Protein AF-A0A1H4I185-F1 (afdb_monomer)

Mean predicted aligned error: 10.13 Å

Radius of gyration: 24.25 Å; Cα contacts (8 Å, |Δi|>4): 441; chains: 1; bounding box: 68×70×53 Å

Secondary structure (DSSP, 8-state):
---SSSSHHHHHHHHSTTSSS---------------S---GGG--GGGEEEHHHHHHH--EEEEEESS--TTPBP-EEEEEETTEEEEEEEE---BTHHHHTS-HHHHHHHHHHHEEEEEEEEEEEEEEEPTTSSSEEEEEEEEEEEEEEEEEE--B-TTS-B--EEEEEEEEEEEEEEEES-EEEEEETTEEEEEEESSSSEEEEEEESSS--EEEPPPTT---TTEEEE--

Sequence (233 aa):
MVLRKKWLTML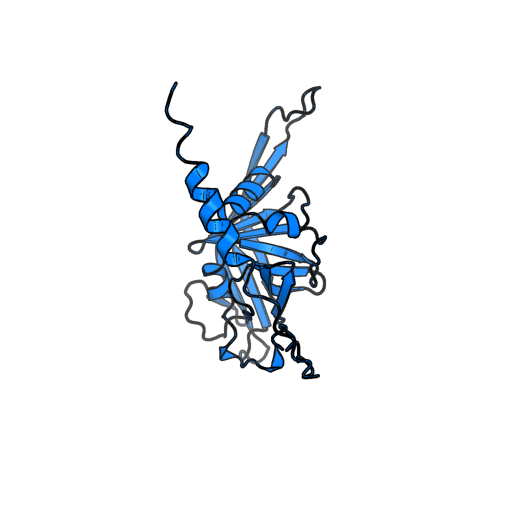TVLTTVLILGACGTNKDSGQTVEDSIYDNPRNHTAEDFMPLSEALEKYPVWFKAKVYPTRKTTVKDVYVFENGYATHYWNLKSLPIDEYDDLSDDEIIKYVKENSTAKATGKYILDITLDELGQSTQEIEVVLENGIMEYYYPKGYNLDGEILTEEKTSTEVTDYLVNFEQGSNSQKIFNTTYSGLAYNKDFSLFTRVDDSFVGFKLDDPDTKNDKVTIEGK

Foldseek 3Di:
DPDDPPPVVVVVVVVVVPPPPDDDDDDDPPPPPPVPLDDDPVVDDPVLADAPVVVCAVFFKKFKWWPDAAQQTWTAWIWGRYPQKIKIFGPFDTDGPVVCVPPDPVRVVVRSVVGGQKMKMARWAWEFEADPVNFFTFKIWIWHDQIKIKGWDQPDADPVRDRPDTDIDIDTDGDTRAMFGDDWDWDDHPNWIWIWTDRDNTMTMIGTDPDSDHHHDHDGSPDPDPRYDYDDD

Structure (mmCIF, N/CA/C/O backbone):
data_AF-A0A1H4I185-F1
#
_entry.id   AF-A0A1H4I185-F1
#
loop_
_atom_site.group_PDB
_atom_site.id
_atom_site.type_symbol
_atom_site.label_atom_id
_atom_site.label_alt_id
_atom_site.label_comp_id
_atom_site.label_asym_id
_atom_site.label_entity_id
_atom_site.label_seq_id
_atom_site.pdbx_PDB_ins_code
_atom_site.Cartn_x
_atom_site.Cartn_y
_atom_site.Cartn_z
_atom_site.occupancy
_atom_site.B_iso_or_equiv
_atom_site.auth_seq_id
_atom_site.auth_comp_id
_atom_site.auth_asym_id
_atom_site.auth_atom_id
_atom_site.pdbx_PDB_model_num
ATOM 1 N N . MET A 1 1 ? 46.464 -30.083 -5.977 1.00 50.25 1 MET A N 1
ATOM 2 C CA . MET A 1 1 ? 45.213 -30.709 -6.468 1.00 50.25 1 MET A CA 1
ATOM 3 C C . MET A 1 1 ? 45.037 -32.110 -5.859 1.00 50.25 1 MET A C 1
ATOM 5 O O . MET A 1 1 ? 45.090 -33.086 -6.582 1.00 50.25 1 MET A O 1
ATOM 9 N N . VAL A 1 2 ? 44.873 -32.247 -4.529 1.00 49.59 2 VAL A N 1
ATOM 10 C CA . VAL A 1 2 ? 44.684 -33.560 -3.848 1.00 49.59 2 VAL A CA 1
ATOM 11 C C . VAL A 1 2 ? 43.900 -33.386 -2.528 1.00 49.59 2 VAL A C 1
ATOM 13 O O . VAL A 1 2 ? 44.385 -33.742 -1.466 1.00 49.59 2 VAL A O 1
ATOM 16 N N . LEU A 1 3 ? 42.707 -32.776 -2.544 1.00 52.22 3 LEU A N 1
ATOM 17 C CA . LEU A 1 3 ? 41.937 -32.550 -1.297 1.00 52.22 3 LEU A CA 1
ATOM 18 C C . LEU A 1 3 ? 40.409 -32.677 -1.442 1.00 52.22 3 LEU A C 1
ATOM 20 O O . LEU A 1 3 ? 39.667 -32.205 -0.594 1.00 52.22 3 LEU A O 1
ATOM 24 N N . ARG A 1 4 ? 39.910 -33.354 -2.489 1.00 55.06 4 ARG A N 1
ATOM 25 C CA . ARG A 1 4 ? 38.457 -33.507 -2.741 1.00 55.06 4 ARG A CA 1
ATOM 26 C C . ARG A 1 4 ? 37.887 -34.922 -2.560 1.00 55.06 4 ARG A C 1
ATOM 28 O O . ARG A 1 4 ? 36.702 -35.124 -2.780 1.00 55.06 4 ARG A O 1
ATOM 35 N N . LYS A 1 5 ? 38.687 -35.916 -2.152 1.00 53.50 5 LYS A N 1
ATOM 36 C CA . LYS A 1 5 ? 38.254 -37.332 -2.162 1.00 53.50 5 LYS A CA 1
ATOM 37 C C . LYS A 1 5 ? 37.675 -37.887 -0.853 1.00 53.50 5 LYS A C 1
ATOM 39 O O . LYS A 1 5 ? 37.131 -38.980 -0.889 1.00 53.50 5 LYS A O 1
ATOM 44 N N . LYS A 1 6 ? 37.769 -37.182 0.281 1.00 54.06 6 LYS A N 1
ATOM 45 C CA . LYS A 1 6 ? 37.347 -37.735 1.590 1.00 54.06 6 LYS A CA 1
ATOM 46 C C . LYS A 1 6 ? 35.957 -37.305 2.072 1.00 54.06 6 LYS A C 1
ATOM 48 O O . LYS A 1 6 ? 35.461 -37.881 3.030 1.00 54.06 6 LYS A O 1
ATOM 53 N N . TRP A 1 7 ? 35.322 -36.331 1.418 1.00 52.34 7 TRP A N 1
ATOM 54 C CA . TRP A 1 7 ? 34.027 -35.802 1.870 1.00 52.34 7 TRP A CA 1
ATOM 55 C C . TRP A 1 7 ? 32.825 -36.616 1.361 1.00 52.34 7 TRP A C 1
ATOM 57 O O . TRP A 1 7 ? 31.803 -36.705 2.031 1.00 52.34 7 TRP A O 1
ATOM 67 N N . LEU A 1 8 ? 32.967 -37.297 0.219 1.00 54.00 8 LEU A N 1
ATOM 68 C CA . LEU A 1 8 ? 31.866 -38.033 -0.412 1.00 54.00 8 LEU A CA 1
ATOM 69 C C . LEU A 1 8 ? 31.488 -39.339 0.305 1.00 54.00 8 LEU A C 1
ATOM 71 O O . LEU A 1 8 ? 30.337 -39.752 0.238 1.00 54.00 8 LEU A O 1
ATOM 75 N N . THR A 1 9 ? 32.416 -39.964 1.031 1.00 55.00 9 THR A N 1
ATOM 76 C CA . THR A 1 9 ? 32.161 -41.221 1.758 1.00 55.00 9 THR A CA 1
ATOM 77 C C . THR A 1 9 ? 31.419 -41.034 3.081 1.00 55.00 9 THR A C 1
ATOM 79 O O . THR A 1 9 ? 30.875 -42.001 3.601 1.00 55.00 9 THR A O 1
ATOM 82 N N . MET A 1 10 ? 31.366 -39.815 3.631 1.00 54.06 10 MET A N 1
ATOM 83 C CA . MET A 1 10 ? 30.644 -39.556 4.886 1.00 54.06 10 MET A CA 1
ATOM 84 C C . MET A 1 10 ? 29.146 -39.291 4.646 1.00 54.06 10 MET A C 1
ATOM 86 O O . MET A 1 10 ? 28.327 -39.597 5.507 1.00 54.06 10 MET A O 1
ATOM 90 N N . LEU A 1 11 ? 28.773 -38.806 3.453 1.00 52.22 11 LEU A N 1
ATOM 91 C CA . LEU A 1 11 ? 27.378 -38.521 3.094 1.00 52.22 11 LEU A CA 1
ATOM 92 C C . LEU A 1 11 ? 26.555 -39.800 2.840 1.00 52.22 11 LEU A C 1
ATOM 94 O O . LEU A 1 11 ? 25.356 -39.823 3.093 1.00 52.22 11 LEU A O 1
ATOM 98 N N . THR A 1 12 ? 27.194 -40.878 2.372 1.00 53.72 12 THR A N 1
ATOM 99 C CA . THR A 1 12 ? 26.504 -42.116 1.957 1.00 53.72 12 THR A CA 1
ATOM 100 C C . THR A 1 12 ? 26.1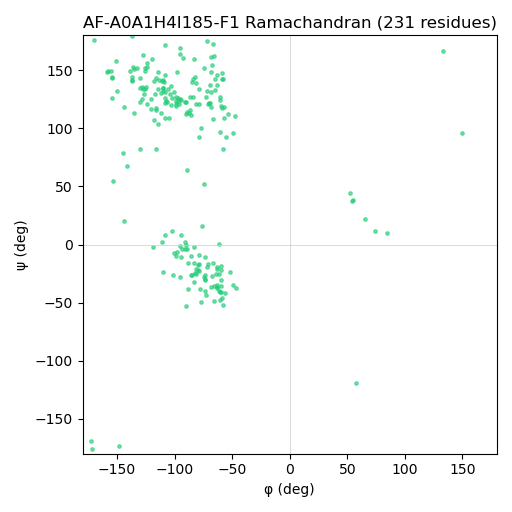09 -43.022 3.125 1.00 53.72 12 THR A C 1
ATOM 102 O O . THR A 1 12 ? 25.201 -43.831 2.982 1.00 53.72 12 THR A O 1
ATOM 105 N N . VAL A 1 13 ? 26.761 -42.894 4.286 1.00 54.91 13 VAL A N 1
ATOM 106 C CA . VAL A 1 13 ? 26.447 -43.711 5.476 1.00 54.91 13 VAL A CA 1
ATOM 107 C C . VAL A 1 13 ? 25.256 -43.137 6.255 1.00 54.91 13 VAL A C 1
ATOM 109 O O . VAL A 1 13 ? 24.542 -43.885 6.916 1.00 54.91 13 VAL A O 1
ATOM 112 N N . LEU A 1 14 ? 24.982 -41.831 6.135 1.00 51.28 14 LEU A N 1
ATOM 113 C CA . LEU A 1 14 ? 23.835 -41.207 6.804 1.00 51.28 14 LEU A CA 1
ATOM 114 C C . LEU A 1 14 ? 22.500 -41.451 6.077 1.00 51.28 14 LEU A C 1
ATOM 116 O O . LEU A 1 14 ? 21.445 -41.386 6.701 1.00 51.28 14 LEU A O 1
ATOM 120 N N . THR A 1 15 ? 22.519 -41.749 4.774 1.00 54.44 15 THR A N 1
ATOM 121 C CA . THR A 1 15 ? 21.291 -41.881 3.967 1.00 54.44 15 THR A CA 1
ATOM 122 C C . THR A 1 15 ? 20.615 -43.248 4.107 1.00 54.44 15 THR A C 1
ATOM 124 O O . THR A 1 15 ? 19.404 -43.351 3.942 1.00 54.44 15 THR A O 1
ATOM 127 N N . THR A 1 16 ? 21.352 -44.304 4.458 1.00 54.50 16 THR A N 1
ATOM 128 C CA . THR A 1 16 ? 20.804 -45.669 4.556 1.00 54.50 16 THR A CA 1
ATOM 129 C C . THR A 1 16 ? 20.034 -45.939 5.850 1.00 54.50 16 THR A C 1
ATOM 131 O O . THR A 1 16 ? 19.239 -46.874 5.892 1.00 54.50 16 THR A O 1
ATOM 134 N N . VAL A 1 17 ? 20.212 -45.125 6.897 1.00 56.00 17 VAL A N 1
ATOM 135 C CA . VAL A 1 17 ? 19.554 -45.340 8.202 1.00 56.00 17 VAL A CA 1
ATOM 136 C C . VAL A 1 17 ? 18.119 -44.786 8.240 1.00 56.00 17 VAL A C 1
ATOM 138 O O . VAL A 1 17 ? 17.323 -45.209 9.072 1.00 56.00 17 VAL A O 1
ATOM 141 N N . LEU A 1 18 ? 17.726 -43.921 7.299 1.00 54.59 18 LEU A N 1
ATOM 142 C CA . LEU A 1 18 ? 16.390 -43.304 7.288 1.00 54.59 18 LEU A CA 1
ATOM 143 C C . LEU A 1 18 ? 15.321 -44.084 6.497 1.00 54.59 18 LEU A C 1
ATOM 145 O O . LEU A 1 18 ? 14.155 -43.704 6.521 1.00 54.59 18 LEU A O 1
ATOM 149 N N . ILE A 1 19 ? 15.672 -45.189 5.827 1.00 56.44 19 ILE A N 1
ATOM 150 C CA . ILE A 1 19 ? 14.747 -45.910 4.924 1.00 56.44 19 ILE A CA 1
ATOM 151 C C . ILE A 1 19 ? 13.994 -47.066 5.630 1.00 56.44 19 ILE A C 1
ATOM 153 O O . ILE A 1 19 ? 13.100 -47.673 5.052 1.00 56.44 19 ILE A O 1
ATOM 157 N N . LEU A 1 20 ? 14.274 -47.360 6.907 1.00 56.69 20 LEU A N 1
ATOM 158 C CA . LEU A 1 20 ? 13.696 -48.523 7.610 1.00 56.69 20 LEU A CA 1
ATOM 159 C C . LEU A 1 20 ? 12.542 -48.205 8.586 1.00 56.69 20 LEU A C 1
ATOM 161 O O . LEU A 1 20 ? 12.138 -49.075 9.351 1.00 56.69 20 LEU A O 1
ATOM 165 N N . GLY A 1 21 ? 11.987 -46.989 8.561 1.00 58.03 21 GLY A N 1
ATOM 166 C CA . GLY A 1 21 ? 11.023 -46.522 9.569 1.00 58.03 21 GLY A CA 1
ATOM 167 C C . GLY A 1 21 ? 9.556 -46.366 9.149 1.00 58.03 21 GLY A C 1
ATOM 168 O O . GLY A 1 21 ? 8.802 -45.793 9.927 1.00 58.03 21 GLY A O 1
ATOM 169 N N . ALA A 1 22 ? 9.120 -46.801 7.961 1.00 56.16 22 ALA A N 1
ATOM 170 C CA . ALA A 1 22 ? 7.766 -46.472 7.486 1.00 56.16 22 ALA A CA 1
ATOM 171 C C . ALA A 1 22 ? 7.062 -47.619 6.742 1.00 56.16 22 ALA A C 1
ATOM 173 O O . ALA A 1 22 ? 6.788 -47.532 5.552 1.00 56.16 22 ALA A O 1
ATOM 174 N N . CYS A 1 23 ? 6.735 -48.688 7.469 1.00 65.06 23 CYS A N 1
ATOM 175 C CA . CYS A 1 23 ? 5.685 -49.643 7.096 1.00 65.06 23 CYS A CA 1
ATOM 176 C C . CYS A 1 23 ? 5.001 -50.135 8.379 1.00 65.06 23 CYS A C 1
ATOM 178 O O . CYS A 1 23 ? 5.300 -51.208 8.894 1.00 65.06 23 CYS A O 1
ATOM 180 N N . GLY A 1 24 ? 4.111 -49.305 8.922 1.00 56.12 24 GLY A N 1
ATOM 181 C CA . GLY A 1 24 ? 3.256 -49.623 10.064 1.00 56.12 24 GLY A CA 1
ATOM 182 C C . GLY A 1 24 ? 1.814 -49.269 9.733 1.00 56.12 24 GLY A C 1
ATOM 183 O O . GLY A 1 24 ? 1.341 -48.185 10.048 1.00 56.12 24 GLY A O 1
ATOM 184 N N . THR A 1 25 ? 1.143 -50.176 9.032 1.00 60.41 25 THR A N 1
ATOM 185 C CA . THR A 1 25 ? -0.288 -50.147 8.721 1.00 60.41 25 THR A CA 1
ATOM 186 C C . THR A 1 25 ? -1.138 -50.156 9.986 1.00 60.41 25 THR A C 1
ATOM 188 O O . THR A 1 25 ? -1.076 -51.129 10.729 1.00 60.41 25 THR A O 1
ATOM 191 N N . ASN A 1 26 ? -2.014 -49.162 10.145 1.00 54.06 26 ASN A N 1
ATOM 192 C CA . ASN A 1 26 ? -3.315 -49.333 10.789 1.00 54.06 26 ASN A CA 1
ATOM 193 C C . ASN A 1 26 ? -4.347 -48.450 10.081 1.00 54.06 26 ASN A C 1
ATOM 195 O O . ASN A 1 26 ? -4.206 -47.234 9.996 1.00 54.06 26 ASN A O 1
ATOM 199 N N . LYS A 1 27 ? -5.361 -49.113 9.517 1.00 54.03 27 LYS A N 1
ATOM 200 C CA . LYS A 1 27 ? -6.559 -48.500 8.950 1.00 54.03 27 LYS A CA 1
ATOM 201 C C . LYS A 1 27 ? -7.484 -48.143 10.108 1.00 54.03 27 LYS A C 1
ATOM 203 O O . LYS A 1 27 ? -8.284 -48.980 10.509 1.00 54.03 27 LYS A O 1
ATOM 208 N N . ASP A 1 28 ? -7.373 -46.921 10.605 1.00 54.09 28 ASP A N 1
ATOM 209 C CA . ASP A 1 28 ? -8.503 -46.259 11.243 1.00 54.09 28 ASP A CA 1
ATOM 210 C C . ASP A 1 28 ? -9.106 -45.320 10.207 1.00 54.09 28 ASP A C 1
ATOM 212 O O . ASP A 1 28 ? -8.443 -44.416 9.702 1.00 54.09 28 ASP A O 1
ATOM 216 N N . SER A 1 29 ? -10.371 -45.544 9.861 1.00 51.75 29 SER A N 1
ATOM 217 C CA . SER A 1 29 ? -11.189 -44.600 9.099 1.00 51.75 29 SER A CA 1
ATOM 218 C C . SER A 1 29 ? -11.605 -43.438 10.003 1.00 51.75 29 SER A C 1
ATOM 220 O O . SER A 1 29 ? -12.789 -43.131 10.139 1.00 51.75 29 SER A O 1
ATOM 222 N N . GLY A 1 30 ? -10.619 -42.826 10.659 1.00 46.03 30 GLY A N 1
ATOM 223 C CA . GLY A 1 30 ? -10.733 -41.487 11.185 1.00 46.03 30 GLY A CA 1
ATOM 224 C C . GLY A 1 30 ? -10.841 -40.594 9.970 1.00 46.03 30 GLY A C 1
ATOM 225 O O . GLY A 1 30 ? -9.897 -40.463 9.198 1.00 46.03 30 GLY A O 1
ATOM 226 N N . GLN A 1 31 ? -12.035 -40.062 9.761 1.00 45.84 31 GLN A N 1
ATOM 227 C CA . GLN A 1 31 ? -12.257 -38.892 8.944 1.00 45.84 31 GLN A CA 1
ATOM 228 C C . GLN A 1 31 ? -11.240 -37.855 9.434 1.00 45.84 31 GLN A C 1
ATOM 230 O O . GLN A 1 31 ? -11.438 -37.242 10.480 1.00 45.84 31 GLN A O 1
ATOM 235 N N . THR A 1 32 ? -10.090 -37.766 8.760 1.00 46.28 32 THR A N 1
ATOM 236 C CA . THR A 1 32 ? -9.161 -36.661 8.922 1.00 46.28 32 THR A CA 1
ATOM 237 C C . THR A 1 32 ? -9.983 -35.473 8.502 1.00 46.28 32 THR A C 1
ATOM 239 O O . THR A 1 32 ? -10.213 -35.247 7.314 1.00 46.28 32 THR A O 1
ATOM 242 N N . VAL A 1 33 ? -10.540 -34.801 9.502 1.00 49.81 33 VAL A N 1
ATOM 243 C CA . VAL A 1 33 ? -10.917 -33.414 9.391 1.00 49.81 33 VAL A CA 1
ATOM 244 C C . VAL A 1 33 ? -9.604 -32.768 8.960 1.00 49.81 33 VAL A C 1
ATOM 246 O O . VAL A 1 33 ? -8.716 -32.530 9.772 1.00 49.81 33 VAL A O 1
ATOM 249 N N . GLU A 1 34 ? -9.399 -32.635 7.647 1.00 48.66 34 GLU A N 1
ATOM 250 C CA . GLU A 1 34 ? -8.653 -31.506 7.121 1.00 48.66 34 GLU A CA 1
ATOM 251 C C . GLU A 1 34 ? -9.457 -30.319 7.633 1.00 48.66 34 GLU A C 1
ATOM 253 O O . GLU A 1 34 ? -10.385 -29.847 6.975 1.00 48.66 34 GLU A O 1
ATOM 258 N N . ASP A 1 35 ? -9.191 -29.962 8.896 1.00 48.47 35 ASP A N 1
ATOM 259 C CA . ASP A 1 35 ? -9.588 -28.709 9.493 1.00 48.47 35 ASP A CA 1
ATOM 260 C C . ASP A 1 35 ? -9.176 -27.702 8.445 1.00 48.47 35 ASP A C 1
ATOM 262 O O . ASP A 1 35 ? -7.998 -27.599 8.087 1.00 48.47 35 ASP A O 1
ATOM 266 N N . SER A 1 36 ? -10.180 -27.097 7.820 1.00 49.94 36 SER A N 1
ATOM 267 C CA . SER A 1 36 ? -9.955 -26.145 6.762 1.00 49.94 36 SER A CA 1
ATOM 268 C C . SER A 1 36 ? -8.996 -25.116 7.337 1.00 49.94 36 SER A C 1
ATOM 270 O O . SER A 1 36 ? -9.375 -24.367 8.229 1.00 49.94 36 SER A O 1
ATOM 272 N N . ILE A 1 37 ? -7.765 -25.079 6.824 1.00 55.94 37 ILE A N 1
ATOM 273 C CA . ILE A 1 37 ? -6.701 -24.136 7.222 1.00 55.94 37 ILE A CA 1
ATOM 274 C C . ILE A 1 37 ? -7.131 -22.672 6.950 1.00 55.94 37 ILE A C 1
ATOM 276 O O . ILE A 1 37 ? -6.399 -21.722 7.200 1.00 55.94 37 ILE A O 1
ATOM 280 N N . TYR A 1 38 ? -8.338 -22.480 6.425 1.00 62.00 38 TYR A N 1
ATOM 281 C CA . TYR A 1 38 ? -9.011 -21.207 6.296 1.00 62.00 38 TYR A CA 1
ATOM 282 C C . TYR A 1 38 ? -9.582 -20.781 7.645 1.00 62.00 38 TYR A C 1
ATOM 284 O O . TYR A 1 38 ? -10.651 -21.240 8.054 1.00 62.00 38 TYR A O 1
ATOM 292 N N . ASP A 1 39 ? -8.859 -19.880 8.303 1.00 75.38 39 ASP A N 1
ATOM 293 C CA . ASP A 1 39 ? -9.364 -19.150 9.455 1.00 75.38 39 ASP A CA 1
ATOM 294 C C . ASP A 1 39 ? -10.608 -18.359 9.032 1.00 75.38 39 ASP A C 1
ATOM 296 O O . ASP A 1 39 ? -10.580 -17.583 8.071 1.00 75.38 39 ASP A O 1
ATOM 300 N N . ASN A 1 40 ? -11.748 -18.644 9.657 1.00 80.06 40 ASN A N 1
ATOM 301 C CA . ASN A 1 40 ? -13.005 -18.006 9.293 1.00 80.06 40 ASN A CA 1
ATOM 302 C C . ASN A 1 40 ? -13.017 -16.605 9.916 1.00 80.06 40 ASN A C 1
ATOM 304 O O . ASN A 1 40 ? -13.025 -16.528 11.143 1.00 80.06 40 ASN A O 1
ATOM 308 N N . PRO A 1 41 ? -13.141 -15.513 9.133 1.00 76.19 41 PRO A N 1
ATOM 309 C CA . PRO A 1 41 ? -13.147 -14.145 9.659 1.00 76.19 41 PRO A CA 1
ATOM 310 C C . PRO A 1 41 ? -14.155 -13.907 10.795 1.00 76.19 41 PRO A C 1
ATOM 312 O O . PRO A 1 41 ? -13.980 -13.010 11.609 1.00 76.19 41 PRO A O 1
ATOM 315 N N . ARG A 1 42 ? -15.219 -14.721 10.869 1.00 81.88 42 ARG A N 1
ATOM 316 C CA . ARG A 1 42 ? -16.249 -14.663 11.919 1.00 81.88 42 ARG A CA 1
ATOM 317 C C . ARG A 1 42 ? -15.804 -15.194 13.284 1.00 81.88 42 ARG A C 1
ATOM 319 O O . ARG A 1 42 ? -16.557 -15.044 14.242 1.00 81.88 42 ARG A O 1
ATOM 326 N N . ASN A 1 43 ? -14.649 -15.848 13.362 1.00 87.44 43 ASN A N 1
ATOM 327 C CA . ASN A 1 43 ? -14.084 -16.352 14.611 1.00 87.44 43 ASN A CA 1
ATOM 328 C C . ASN A 1 43 ? -13.260 -15.291 15.354 1.00 87.44 43 ASN A C 1
ATOM 330 O O . ASN A 1 43 ? -12.892 -15.533 16.500 1.00 87.44 43 ASN A O 1
ATOM 334 N N . HIS A 1 44 ? -12.991 -14.148 14.720 1.00 88.12 44 HIS A N 1
ATOM 335 C CA . HIS A 1 44 ? -12.179 -13.072 15.276 1.00 88.12 44 HIS A CA 1
ATOM 336 C C . HIS A 1 44 ? -13.039 -11.971 15.894 1.00 88.12 44 HIS A C 1
ATOM 338 O O . HIS A 1 44 ? -14.153 -11.695 15.434 1.00 88.12 44 HIS A O 1
ATOM 344 N N . THR A 1 45 ? -12.513 -11.325 16.930 1.00 90.38 45 THR A N 1
ATOM 345 C CA . THR A 1 45 ? -13.096 -10.116 17.524 1.00 90.38 45 THR A CA 1
ATOM 346 C C . THR A 1 45 ? -12.436 -8.868 16.943 1.00 90.38 45 THR A C 1
ATOM 348 O O . THR A 1 45 ? -11.440 -8.958 16.234 1.00 90.38 45 THR A O 1
ATOM 351 N N . ALA A 1 46 ? -12.987 -7.681 17.209 1.00 87.94 46 ALA A N 1
ATOM 352 C CA . ALA A 1 46 ? -12.438 -6.428 16.677 1.00 87.94 46 ALA A CA 1
ATOM 353 C C . ALA A 1 46 ? -10.999 -6.152 17.159 1.00 87.94 46 ALA A C 1
ATOM 355 O O . ALA A 1 46 ? -10.240 -5.467 16.478 1.00 87.94 46 ALA A O 1
ATOM 356 N N . GLU A 1 47 ? -10.630 -6.697 18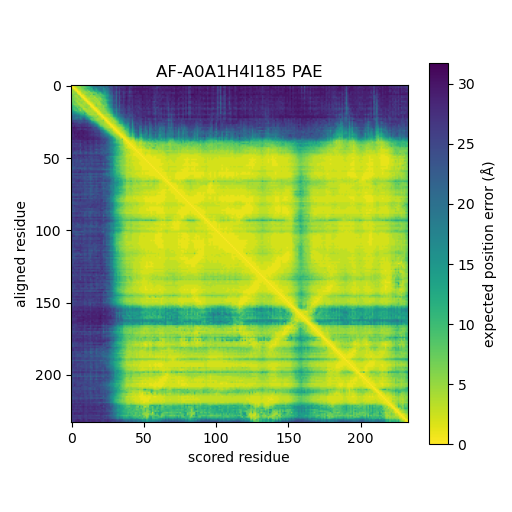.318 1.00 90.19 47 GLU A N 1
ATOM 357 C CA . GLU A 1 47 ? -9.299 -6.604 18.917 1.00 90.19 47 GLU A CA 1
ATOM 358 C C . GLU A 1 47 ? -8.246 -7.450 18.187 1.00 90.19 47 GLU A C 1
ATOM 360 O O . GLU A 1 47 ? -7.058 -7.166 18.311 1.00 90.19 47 GLU A O 1
ATOM 365 N N . ASP A 1 48 ? -8.666 -8.446 17.402 1.00 91.75 48 ASP A N 1
ATOM 366 C CA . ASP A 1 48 ? -7.765 -9.267 16.584 1.00 91.75 48 ASP A CA 1
ATOM 367 C C . ASP A 1 48 ? -7.333 -8.551 15.288 1.00 91.75 48 ASP A C 1
ATOM 369 O O . ASP A 1 48 ? -6.463 -9.039 14.562 1.00 91.75 48 ASP A O 1
ATOM 373 N N . PHE A 1 49 ? -7.946 -7.404 14.965 1.00 93.75 49 PHE A N 1
ATOM 374 C CA . PHE A 1 49 ? -7.649 -6.631 13.761 1.00 93.75 49 PHE A CA 1
ATOM 375 C C . PHE A 1 49 ? -6.674 -5.498 14.074 1.00 93.75 49 PHE A C 1
ATOM 377 O O . PHE A 1 49 ? -6.927 -4.635 14.917 1.00 93.75 49 PHE A O 1
ATOM 384 N N . MET A 1 50 ? -5.578 -5.469 13.324 1.00 95.44 50 MET A N 1
ATOM 385 C CA . MET A 1 50 ? -4.563 -4.428 13.409 1.00 95.44 50 MET A CA 1
ATOM 386 C C . MET A 1 50 ? -5.094 -3.116 12.805 1.00 95.44 50 MET A C 1
ATOM 388 O O . MET A 1 50 ? -5.640 -3.147 11.693 1.00 95.44 50 MET A O 1
ATOM 392 N N . PRO A 1 51 ? -4.942 -1.969 13.493 1.00 95.94 51 PRO A N 1
ATOM 393 C CA . PRO A 1 51 ? -5.238 -0.661 12.916 1.00 95.94 51 PRO A CA 1
ATOM 394 C C . PRO A 1 51 ? -4.405 -0.405 11.657 1.00 95.94 51 PRO A C 1
ATOM 396 O O . PRO A 1 51 ? -3.232 -0.782 11.591 1.00 95.94 51 PRO A O 1
ATOM 399 N N . LEU A 1 52 ? -4.994 0.249 10.658 1.00 95.75 52 LEU A N 1
ATOM 400 C CA . LEU A 1 52 ? -4.332 0.504 9.382 1.00 95.75 52 LEU A CA 1
ATOM 401 C C . LEU A 1 52 ? -3.044 1.322 9.556 1.00 95.75 52 LEU A C 1
ATOM 403 O O . LEU A 1 52 ? -2.035 0.985 8.940 1.00 95.75 52 LEU A O 1
ATOM 407 N N . SER A 1 53 ? -3.033 2.334 10.427 1.00 95.38 53 SER A N 1
ATOM 408 C CA . SER A 1 53 ? -1.831 3.134 10.688 1.00 95.38 53 SER A CA 1
ATOM 409 C C . SER A 1 53 ? -0.651 2.309 11.210 1.00 95.38 53 SER A C 1
ATOM 411 O O . SER A 1 53 ? 0.492 2.565 10.829 1.00 95.38 53 SER A O 1
ATOM 413 N N . GLU A 1 54 ? -0.918 1.285 12.023 1.00 95.94 54 GLU A N 1
ATOM 414 C CA . GLU A 1 54 ? 0.091 0.328 12.482 1.00 95.94 54 GLU A CA 1
ATOM 415 C C . GLU A 1 54 ? 0.508 -0.617 11.350 1.00 95.94 54 GLU A C 1
ATOM 417 O O . GLU A 1 54 ? 1.699 -0.859 11.151 1.00 95.94 54 GLU A O 1
ATOM 422 N N . ALA A 1 55 ? -0.455 -1.116 10.569 1.00 96.62 55 ALA A N 1
ATOM 423 C CA . ALA A 1 55 ? -0.193 -2.033 9.465 1.00 96.62 55 ALA A CA 1
ATOM 424 C C . ALA A 1 55 ? 0.709 -1.414 8.386 1.00 96.62 55 ALA A C 1
ATOM 426 O O . ALA A 1 55 ? 1.600 -2.098 7.882 1.00 96.62 55 ALA A O 1
ATOM 427 N N . LEU A 1 56 ? 0.509 -0.135 8.049 1.00 96.50 56 LEU A N 1
ATOM 428 C CA . LEU A 1 56 ? 1.332 0.577 7.065 1.00 96.50 56 LEU A CA 1
ATOM 429 C C . LEU A 1 56 ? 2.793 0.701 7.516 1.00 96.50 56 LEU A C 1
ATOM 431 O O . LEU A 1 56 ? 3.693 0.615 6.691 1.00 96.50 56 LEU A O 1
ATOM 435 N N . GLU A 1 57 ? 3.047 0.858 8.815 1.00 95.50 57 GLU A N 1
ATOM 436 C CA . GLU A 1 57 ? 4.412 0.938 9.350 1.00 95.50 57 GLU A CA 1
ATOM 437 C C . GLU A 1 57 ? 5.040 -0.445 9.565 1.00 95.50 57 GLU A C 1
ATOM 439 O O . GLU A 1 57 ? 6.252 -0.606 9.421 1.00 95.50 57 GLU A O 1
ATOM 444 N N . LYS A 1 58 ? 4.233 -1.456 9.907 1.00 96.88 58 LYS A N 1
ATOM 445 C CA . LYS A 1 58 ? 4.716 -2.827 10.111 1.00 96.88 58 LYS A CA 1
ATOM 446 C C . LYS A 1 58 ? 5.060 -3.522 8.794 1.00 96.88 58 LYS A C 1
ATOM 448 O O . LYS A 1 58 ? 6.046 -4.255 8.742 1.00 96.88 58 LYS A O 1
ATOM 453 N N . TYR A 1 59 ? 4.246 -3.322 7.759 1.00 97.69 59 TYR A N 1
ATOM 454 C CA . TYR A 1 59 ? 4.406 -3.966 6.459 1.00 97.69 59 TYR A CA 1
ATOM 455 C C . TYR A 1 59 ? 4.740 -2.910 5.403 1.00 97.69 59 TYR A C 1
ATOM 457 O O . TYR A 1 59 ? 3.849 -2.179 4.972 1.00 97.69 59 TYR A O 1
ATOM 465 N N . PRO A 1 60 ? 6.002 -2.801 4.959 1.00 97.19 60 PRO A N 1
ATOM 466 C CA . PRO A 1 60 ? 6.426 -1.661 4.158 1.00 97.19 60 PRO A CA 1
ATOM 467 C C . PRO A 1 60 ? 5.894 -1.712 2.726 1.00 97.19 60 PRO A C 1
ATOM 469 O O . PRO A 1 60 ? 5.665 -0.665 2.134 1.00 97.19 60 PRO A O 1
ATOM 472 N N . VAL A 1 61 ? 5.678 -2.896 2.146 1.00 98.31 61 VAL A N 1
ATOM 473 C CA . VAL A 1 61 ? 5.312 -3.047 0.728 1.00 98.31 61 VAL A CA 1
ATOM 474 C C . VAL A 1 61 ? 3.843 -3.424 0.570 1.00 98.31 61 VAL A C 1
ATOM 476 O O . VAL A 1 61 ? 3.398 -4.468 1.042 1.00 98.31 61 VAL A O 1
ATOM 479 N N . TRP A 1 62 ? 3.098 -2.604 -0.167 1.00 98.06 62 TRP A N 1
ATOM 480 C CA . TRP A 1 62 ? 1.685 -2.814 -0.466 1.00 98.06 62 TRP A CA 1
ATOM 481 C C . TRP A 1 62 ? 1.435 -2.804 -1.970 1.00 98.06 62 TRP A C 1
ATOM 483 O O . TRP A 1 62 ? 1.913 -1.943 -2.705 1.00 98.06 62 TRP A O 1
ATOM 493 N N . PHE A 1 63 ? 0.638 -3.750 -2.439 1.00 97.31 63 PHE A N 1
ATOM 494 C CA . PHE A 1 63 ? 0.321 -3.945 -3.844 1.00 97.31 63 PHE A CA 1
ATOM 495 C C . PHE A 1 63 ? -1.128 -3.571 -4.109 1.00 97.31 63 PHE A C 1
ATOM 497 O O . PHE A 1 63 ? -2.037 -4.017 -3.408 1.00 97.31 63 PHE A O 1
ATOM 504 N N . LYS A 1 64 ? -1.364 -2.823 -5.183 1.00 96.69 64 LYS A N 1
ATOM 505 C CA . LYS A 1 64 ? -2.710 -2.590 -5.705 1.00 96.69 64 LYS A CA 1
ATOM 506 C C . LYS A 1 64 ? -2.999 -3.559 -6.832 1.00 96.69 64 LYS A C 1
ATOM 508 O O . LYS A 1 64 ? 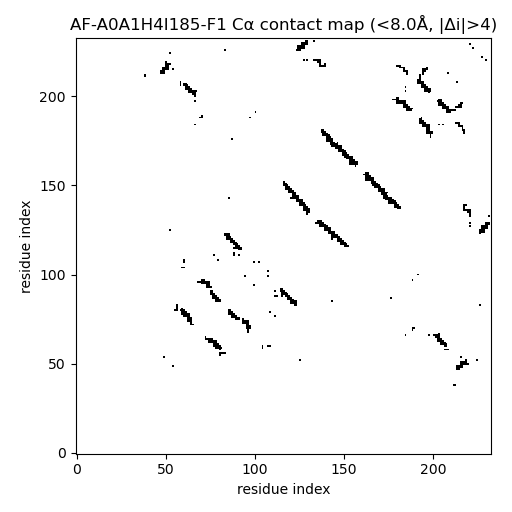-2.333 -3.550 -7.873 1.00 96.69 64 LYS A O 1
ATOM 513 N N . ALA A 1 65 ? -4.041 -4.359 -6.658 1.00 95.75 65 ALA A N 1
ATOM 514 C CA . ALA A 1 65 ? -4.569 -5.201 -7.721 1.00 95.75 65 ALA A CA 1
ATOM 515 C C . ALA A 1 65 ? -6.081 -5.397 -7.572 1.00 95.75 65 ALA A C 1
ATOM 517 O O . ALA A 1 65 ? -6.727 -4.734 -6.766 1.00 95.75 65 ALA A O 1
ATOM 518 N N . LYS A 1 66 ? -6.675 -6.264 -8.399 1.00 93.31 66 LYS A N 1
ATOM 519 C CA . LYS A 1 66 ? -8.116 -6.562 -8.321 1.00 93.31 66 LYS A CA 1
ATOM 520 C C . LYS A 1 66 ? -8.494 -7.103 -6.937 1.00 93.31 66 LYS A C 1
ATOM 522 O O . LYS A 1 66 ? -7.698 -7.847 -6.375 1.00 93.31 66 LYS A O 1
ATOM 527 N N . VAL A 1 67 ? -9.715 -6.807 -6.465 1.00 87.50 67 VAL A N 1
ATOM 528 C CA . VAL A 1 67 ? -10.225 -7.160 -5.111 1.00 87.50 67 VAL A CA 1
ATOM 529 C C . VAL A 1 67 ? -9.964 -8.611 -4.700 1.00 87.50 67 VAL A C 1
ATOM 531 O O . VAL A 1 67 ? -9.646 -8.883 -3.549 1.00 87.50 67 VAL A O 1
ATOM 534 N N . TYR A 1 68 ? -10.060 -9.541 -5.650 1.00 88.31 68 TYR A N 1
ATOM 535 C CA . TYR A 1 68 ? -9.783 -10.960 -5.433 1.00 88.31 68 TYR A CA 1
ATOM 536 C C . TYR A 1 68 ? -8.577 -11.382 -6.280 1.00 88.31 68 TYR A C 1
ATOM 538 O O . TYR A 1 68 ? -8.752 -11.870 -7.408 1.00 88.31 68 TYR A O 1
ATOM 546 N N . PRO A 1 69 ? -7.338 -11.131 -5.812 1.00 91.56 69 PRO A N 1
ATOM 547 C CA . PRO A 1 69 ? -6.159 -11.502 -6.566 1.00 91.56 69 PRO A CA 1
ATOM 548 C C . PRO A 1 69 ? -6.088 -13.020 -6.732 1.00 91.56 69 PRO A C 1
ATOM 550 O O . PRO A 1 69 ? -6.281 -13.792 -5.803 1.00 91.56 69 PRO A O 1
ATOM 553 N N . THR A 1 70 ? -5.747 -13.461 -7.930 1.00 93.88 70 THR A N 1
ATOM 554 C CA . THR A 1 70 ? -5.290 -14.823 -8.195 1.00 93.88 70 THR A CA 1
ATOM 555 C C . THR A 1 70 ? -3.802 -14.754 -8.502 1.00 93.88 70 THR A C 1
ATOM 557 O O . THR A 1 70 ? -3.276 -13.673 -8.745 1.00 93.88 70 THR A O 1
ATOM 560 N N . ARG A 1 71 ? -3.132 -15.901 -8.606 1.00 92.69 71 ARG A N 1
ATOM 561 C CA . ARG A 1 71 ? -1.716 -15.984 -9.018 1.00 92.69 71 ARG A CA 1
ATOM 562 C C . ARG A 1 71 ? -1.394 -15.185 -10.283 1.00 92.69 71 ARG A C 1
ATOM 564 O O . ARG A 1 71 ? -0.346 -14.582 -10.389 1.00 92.69 71 ARG A O 1
ATOM 571 N N . LYS A 1 72 ? -2.336 -15.132 -11.227 1.00 95.62 72 LYS A N 1
ATOM 572 C CA . LYS A 1 72 ? -2.165 -14.435 -12.510 1.00 95.62 72 LYS A CA 1
ATOM 573 C C . LYS A 1 72 ? -2.626 -12.980 -12.478 1.00 95.62 72 LYS A C 1
ATOM 575 O O . LYS A 1 72 ? -2.647 -12.324 -13.518 1.00 95.62 72 LYS A O 1
ATOM 580 N N . THR A 1 73 ? -3.081 -12.489 -11.328 1.00 95.50 73 THR A N 1
ATOM 581 C CA . THR A 1 73 ? -3.519 -11.105 -11.199 1.00 95.50 73 THR A CA 1
ATOM 582 C C . THR A 1 73 ? -2.302 -10.198 -11.280 1.00 95.50 73 THR A C 1
ATOM 584 O O . THR A 1 73 ? -1.378 -10.310 -10.485 1.00 95.50 73 THR A O 1
ATOM 587 N N . THR A 1 74 ? -2.327 -9.292 -12.250 1.00 96.38 74 THR A N 1
ATOM 588 C CA . THR A 1 74 ? -1.311 -8.259 -12.430 1.00 96.38 74 THR A CA 1
ATOM 589 C C . THR A 1 74 ? -1.353 -7.234 -11.303 1.00 96.38 74 THR A C 1
ATOM 591 O O . THR A 1 74 ? -2.415 -6.658 -11.043 1.00 96.38 74 THR A O 1
ATOM 594 N N . VAL A 1 75 ? -0.189 -6.942 -10.726 1.00 96.69 75 VAL A N 1
ATOM 595 C CA . VAL A 1 75 ? 0.023 -5.784 -9.851 1.00 96.69 75 VAL A CA 1
ATOM 596 C C . VAL A 1 75 ? 0.039 -4.516 -10.704 1.00 96.69 75 VAL A C 1
ATOM 598 O O . VAL A 1 75 ? 0.746 -4.441 -11.710 1.00 96.69 75 VAL A O 1
ATOM 601 N N . LYS A 1 76 ? -0.789 -3.535 -10.338 1.00 95.75 76 LYS A N 1
ATOM 602 C CA . LYS A 1 76 ? -0.883 -2.253 -11.050 1.00 95.75 76 LYS A CA 1
ATOM 603 C C . LYS A 1 76 ? 0.090 -1.232 -10.490 1.00 95.75 76 LYS A C 1
ATOM 605 O O . LYS A 1 76 ? 0.902 -0.694 -11.240 1.00 95.75 76 LYS A O 1
ATOM 610 N N . ASP A 1 77 ? 0.011 -1.050 -9.181 1.00 97.12 77 ASP A N 1
ATOM 611 C CA . ASP A 1 77 ? 0.761 -0.045 -8.448 1.00 97.12 77 ASP A CA 1
ATOM 612 C C . ASP A 1 77 ? 1.386 -0.707 -7.216 1.00 97.12 77 ASP A C 1
ATOM 614 O O . ASP A 1 77 ? 0.839 -1.682 -6.683 1.00 97.12 77 ASP A O 1
ATOM 618 N N . VAL A 1 78 ? 2.513 -0.164 -6.760 1.00 97.81 78 VAL A N 1
ATOM 619 C CA . VAL A 1 78 ? 3.167 -0.573 -5.512 1.00 97.81 78 VAL A CA 1
ATOM 620 C C . VAL A 1 78 ? 3.380 0.650 -4.639 1.00 97.81 78 VAL A C 1
ATOM 622 O O . VAL A 1 78 ? 3.849 1.682 -5.113 1.00 97.81 78 VAL A O 1
ATOM 625 N N . TYR A 1 79 ? 3.038 0.526 -3.366 1.00 98.12 79 TYR A N 1
ATOM 626 C CA . TYR A 1 79 ? 3.196 1.552 -2.351 1.00 98.12 79 TYR A CA 1
ATOM 627 C C . TYR A 1 79 ? 4.221 1.062 -1.335 1.00 98.12 79 TYR A C 1
ATOM 629 O O . TYR A 1 79 ? 4.179 -0.095 -0.920 1.00 98.12 79 TYR A O 1
ATOM 637 N N . VAL A 1 80 ? 5.155 1.934 -0.974 1.00 98.25 80 VAL A N 1
ATOM 638 C CA . VAL A 1 80 ? 6.205 1.658 0.005 1.00 98.25 80 VAL A CA 1
ATOM 639 C C . VAL A 1 80 ? 6.074 2.650 1.148 1.00 98.25 80 VAL A C 1
ATOM 641 O O . VAL A 1 80 ? 6.220 3.850 0.915 1.00 98.25 80 VAL A O 1
ATOM 644 N N . PHE A 1 81 ? 5.801 2.156 2.349 1.00 97.88 81 PHE A N 1
ATOM 645 C CA . PHE A 1 81 ? 5.672 2.935 3.575 1.00 97.88 81 PHE A CA 1
ATOM 646 C C . PHE A 1 81 ? 6.883 2.678 4.463 1.00 97.88 81 PHE A C 1
ATOM 648 O O . PHE A 1 81 ? 7.203 1.535 4.777 1.00 97.88 81 PHE A O 1
ATOM 655 N N . GLU A 1 82 ? 7.592 3.738 4.838 1.00 96.81 82 GLU A N 1
ATOM 656 C CA . GLU A 1 82 ? 8.772 3.614 5.685 1.00 96.81 82 GLU A CA 1
ATOM 657 C C . GLU A 1 82 ? 9.015 4.909 6.461 1.00 96.81 82 GLU A C 1
ATOM 659 O O . GLU A 1 82 ? 9.148 5.986 5.875 1.00 96.81 82 GLU A O 1
ATOM 664 N N . ASN A 1 83 ? 9.119 4.817 7.789 1.00 95.62 83 ASN A N 1
ATOM 665 C CA . ASN A 1 83 ? 9.497 5.935 8.657 1.00 95.62 83 ASN A CA 1
ATOM 666 C C . ASN A 1 83 ? 8.608 7.188 8.475 1.00 95.62 83 ASN A C 1
ATOM 668 O O . ASN A 1 83 ? 9.108 8.317 8.496 1.00 95.62 83 ASN A O 1
ATOM 672 N N . GLY A 1 84 ? 7.295 7.011 8.275 1.00 95.56 84 GLY A N 1
ATOM 673 C CA . GLY A 1 84 ? 6.359 8.117 8.015 1.00 95.56 84 GLY A CA 1
ATOM 674 C C . GLY A 1 84 ? 6.443 8.743 6.618 1.00 95.56 84 GLY A C 1
ATOM 675 O O . GLY A 1 84 ? 5.862 9.803 6.384 1.00 95.56 84 GLY A O 1
ATOM 676 N N . TYR A 1 85 ? 7.158 8.112 5.687 1.00 97.31 85 TYR A N 1
ATOM 677 C CA . TYR A 1 85 ? 7.145 8.459 4.270 1.00 97.31 85 TYR A CA 1
ATOM 678 C C . TYR A 1 85 ? 6.404 7.393 3.477 1.00 97.31 85 TYR A C 1
ATOM 680 O O . TYR A 1 85 ? 6.483 6.208 3.790 1.00 97.31 85 TYR A O 1
ATOM 688 N N . ALA A 1 86 ? 5.719 7.825 2.423 1.00 98.00 86 ALA A N 1
ATOM 689 C CA . ALA A 1 86 ? 5.121 6.941 1.440 1.00 98.00 86 ALA A CA 1
ATOM 690 C C . ALA A 1 86 ? 5.757 7.195 0.072 1.00 98.00 86 ALA A C 1
ATOM 692 O O . ALA A 1 86 ? 6.025 8.339 -0.308 1.00 98.00 86 ALA A O 1
ATOM 693 N N . THR A 1 87 ? 5.998 6.122 -0.677 1.00 98.06 87 THR A N 1
ATOM 694 C CA . THR A 1 87 ? 6.336 6.179 -2.099 1.00 98.06 87 THR A CA 1
ATOM 695 C C . THR A 1 87 ? 5.366 5.334 -2.903 1.00 98.06 87 THR A C 1
ATOM 697 O O . THR A 1 87 ? 5.292 4.125 -2.714 1.00 98.06 87 THR A O 1
ATOM 700 N N . HIS A 1 88 ? 4.661 5.955 -3.839 1.00 97.88 88 HIS A N 1
ATOM 701 C CA . HIS A 1 88 ? 3.797 5.282 -4.803 1.00 97.88 88 HIS A CA 1
ATOM 702 C C . HIS A 1 88 ? 4.540 5.121 -6.124 1.00 97.88 88 HIS A C 1
ATOM 704 O O . HIS A 1 88 ? 5.000 6.106 -6.690 1.00 97.88 88 HIS A O 1
ATOM 710 N N . TYR A 1 89 ? 4.655 3.889 -6.610 1.00 97.44 89 TYR A N 1
ATOM 711 C CA . TYR A 1 89 ? 5.210 3.533 -7.912 1.00 97.44 89 TYR A CA 1
ATOM 712 C C . TYR A 1 89 ? 4.078 3.074 -8.837 1.00 97.44 89 TYR A C 1
ATOM 714 O O . TYR A 1 89 ? 3.340 2.143 -8.502 1.00 97.44 89 TYR A O 1
ATOM 722 N N . TRP A 1 90 ? 3.966 3.681 -10.020 1.00 96.19 90 TRP A N 1
ATOM 723 C CA . TRP A 1 90 ? 2.986 3.295 -11.043 1.00 96.19 90 TRP A CA 1
ATOM 724 C C . TRP A 1 90 ? 3.614 3.270 -12.438 1.00 96.19 90 TRP A C 1
ATOM 726 O O . TRP A 1 90 ? 4.811 3.505 -12.618 1.00 96.19 90 TRP A O 1
ATOM 736 N N . ASN A 1 91 ? 2.801 2.920 -13.439 1.00 94.56 91 ASN A N 1
ATOM 737 C CA . ASN A 1 91 ? 3.270 2.615 -14.795 1.00 94.56 91 ASN A CA 1
ATOM 738 C C . ASN A 1 91 ? 4.369 1.540 -14.793 1.00 94.56 91 ASN A C 1
ATOM 740 O O . ASN A 1 91 ? 5.335 1.601 -15.553 1.00 94.56 91 ASN A O 1
ATOM 744 N N . LEU A 1 92 ? 4.219 0.558 -13.904 1.00 93.69 92 LEU A N 1
ATOM 745 C CA . LEU A 1 92 ? 5.114 -0.581 -13.802 1.00 93.69 92 LEU A CA 1
ATOM 746 C C . LEU A 1 92 ? 4.965 -1.479 -15.029 1.00 93.69 92 LEU A C 1
ATOM 748 O O . LEU A 1 92 ? 3.870 -1.656 -15.580 1.00 93.69 92 LEU A O 1
ATOM 752 N N . LYS A 1 93 ? 6.062 -2.135 -15.412 1.00 91.12 93 LYS A N 1
ATOM 753 C CA . LYS A 1 93 ? 5.966 -3.318 -16.265 1.00 91.12 93 LYS A CA 1
ATOM 754 C C . LYS A 1 93 ? 5.066 -4.338 -15.563 1.00 91.12 93 LYS A C 1
ATOM 756 O O . LYS A 1 93 ? 5.367 -4.791 -14.467 1.00 91.12 93 LYS A O 1
ATOM 761 N N . SER A 1 94 ? 3.952 -4.682 -16.205 1.00 87.25 94 SER A N 1
ATOM 762 C CA . SER A 1 94 ? 2.947 -5.596 -15.657 1.00 87.25 94 SER A CA 1
ATOM 763 C C . SER A 1 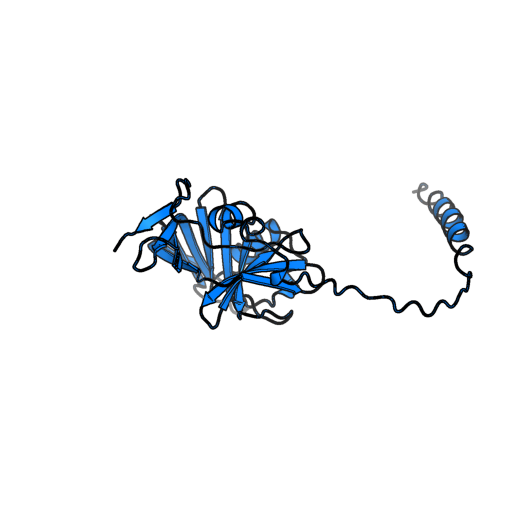94 ? 3.564 -6.951 -15.299 1.00 87.25 94 SER A C 1
ATOM 765 O O . SER A 1 94 ? 3.835 -7.747 -16.201 1.00 87.25 94 SER A O 1
ATOM 767 N N . LEU A 1 95 ? 3.688 -7.237 -14.003 1.00 94.19 95 LEU A N 1
ATOM 768 C CA . LEU A 1 95 ? 3.993 -8.565 -13.480 1.00 94.19 95 LEU A CA 1
ATOM 769 C C . LEU A 1 95 ? 2.775 -9.161 -12.761 1.00 94.19 95 LEU A C 1
ATOM 771 O O . LEU A 1 95 ? 2.029 -8.429 -12.098 1.00 94.19 95 LEU A O 1
ATOM 775 N N . PRO A 1 96 ? 2.532 -10.473 -12.908 1.00 96.25 96 PRO A N 1
ATOM 776 C CA . PRO A 1 96 ? 1.590 -11.181 -12.055 1.00 96.25 96 PRO A CA 1
ATOM 777 C C . PRO A 1 96 ? 2.119 -11.253 -10.612 1.00 96.25 96 PRO A C 1
ATOM 779 O O . PRO A 1 96 ? 3.319 -11.160 -10.370 1.00 96.25 96 PRO A O 1
ATOM 782 N N . ILE A 1 97 ? 1.205 -11.376 -9.649 1.00 95.00 97 ILE A N 1
ATOM 783 C CA . ILE A 1 97 ? 1.526 -11.374 -8.215 1.00 95.00 97 ILE A CA 1
ATOM 784 C C . ILE A 1 97 ? 2.478 -12.506 -7.802 1.00 95.00 97 ILE A C 1
ATOM 786 O O . ILE A 1 97 ? 3.260 -12.325 -6.877 1.00 95.00 97 ILE A O 1
ATOM 790 N N . ASP A 1 98 ? 2.430 -13.652 -8.485 1.00 94.12 98 ASP A N 1
ATOM 791 C CA . ASP A 1 98 ? 3.277 -14.806 -8.175 1.00 94.12 98 ASP A CA 1
ATOM 792 C C . ASP A 1 98 ? 4.765 -14.557 -8.451 1.00 94.12 98 ASP A C 1
ATOM 794 O O . ASP A 1 98 ? 5.603 -15.095 -7.740 1.00 94.12 98 ASP A O 1
ATOM 798 N N . GLU A 1 99 ? 5.109 -13.672 -9.384 1.00 95.81 99 GLU A N 1
ATOM 799 C CA . GLU A 1 99 ? 6.503 -13.265 -9.628 1.00 95.81 99 GLU A CA 1
ATOM 800 C C . GLU A 1 99 ? 7.075 -12.393 -8.493 1.00 95.81 99 GLU A C 1
ATOM 802 O O . GLU A 1 99 ? 8.289 -12.244 -8.383 1.00 95.81 99 GLU A O 1
ATOM 807 N N . TYR A 1 100 ? 6.224 -11.815 -7.635 1.00 95.00 100 TYR A N 1
ATOM 808 C CA . TYR A 1 100 ? 6.661 -11.093 -6.433 1.00 95.00 100 TYR A CA 1
ATOM 809 C C . TYR A 1 100 ? 6.809 -12.008 -5.212 1.00 95.00 100 TYR A C 1
ATOM 811 O O . TYR A 1 100 ? 7.421 -11.601 -4.227 1.00 95.00 100 TYR A O 1
ATOM 819 N N . ASP A 1 101 ? 6.245 -13.220 -5.253 1.00 92.81 101 ASP A N 1
ATOM 820 C CA . ASP A 1 101 ? 6.228 -14.148 -4.115 1.00 92.81 101 ASP A CA 1
ATOM 821 C C . ASP A 1 101 ? 7.646 -14.580 -3.716 1.00 92.81 101 ASP A C 1
ATOM 823 O O . ASP A 1 101 ? 7.975 -14.661 -2.534 1.00 92.81 101 ASP A O 1
ATOM 827 N N . ASP A 1 102 ? 8.509 -14.755 -4.719 1.00 92.25 102 ASP A N 1
ATOM 828 C CA . ASP A 1 102 ? 9.900 -15.188 -4.565 1.00 92.25 102 ASP A CA 1
ATOM 829 C C . ASP A 1 102 ? 10.875 -14.043 -4.218 1.00 92.25 102 ASP A C 1
ATOM 831 O O . ASP A 1 102 ? 12.069 -14.288 -4.037 1.00 92.25 102 ASP A O 1
ATOM 835 N N . LEU A 1 103 ? 10.399 -12.795 -4.137 1.00 96.44 103 LEU A N 1
ATOM 836 C CA . LEU A 1 103 ? 11.233 -11.616 -3.889 1.00 96.44 103 LEU A CA 1
ATOM 837 C C . LEU A 1 103 ? 11.110 -11.142 -2.439 1.00 96.44 103 LEU A C 1
ATOM 839 O O . LEU A 1 103 ? 10.012 -11.010 -1.907 1.00 96.44 103 LEU A O 1
ATOM 843 N N . SER A 1 104 ? 12.215 -10.794 -1.792 1.00 97.00 104 SER A N 1
ATOM 844 C CA . SER A 1 104 ? 12.178 -10.037 -0.530 1.00 97.00 104 SER A CA 1
ATOM 845 C C . SER A 1 104 ? 11.614 -8.623 -0.730 1.00 97.00 104 SER A C 1
ATOM 847 O O . SER A 1 104 ? 11.576 -8.118 -1.850 1.00 97.00 104 SER A O 1
ATOM 849 N N . ASP A 1 105 ? 11.185 -7.955 0.346 1.00 97.75 105 ASP A N 1
ATOM 850 C CA . ASP A 1 105 ? 10.697 -6.567 0.264 1.00 97.75 105 ASP A CA 1
ATOM 851 C C . ASP A 1 105 ? 11.742 -5.629 -0.366 1.00 97.75 105 ASP A C 1
ATOM 853 O O . ASP A 1 105 ? 11.408 -4.856 -1.263 1.00 97.75 105 ASP A O 1
ATOM 857 N N . ASP A 1 106 ? 13.021 -5.771 -0.007 1.00 98.06 106 ASP A N 1
ATOM 858 C CA . ASP A 1 106 ? 14.128 -5.011 -0.607 1.00 98.06 106 ASP A CA 1
ATOM 859 C C . ASP A 1 106 ? 14.267 -5.263 -2.116 1.00 98.06 106 ASP A C 1
ATOM 861 O O . ASP A 1 106 ? 14.504 -4.336 -2.899 1.00 98.06 106 ASP A O 1
ATOM 865 N N . GLU A 1 107 ? 14.115 -6.516 -2.550 1.00 98.00 107 GLU A N 1
ATOM 866 C CA . GLU A 1 107 ? 14.155 -6.880 -3.967 1.00 98.00 107 GLU A CA 1
ATOM 867 C C . GLU A 1 107 ? 12.946 -6.331 -4.724 1.00 98.00 107 GLU A C 1
ATOM 869 O O . GLU A 1 107 ? 13.107 -5.865 -5.853 1.00 98.00 107 GLU A O 1
ATOM 874 N N . ILE A 1 108 ? 11.763 -6.309 -4.104 1.00 98.06 108 ILE A N 1
ATOM 875 C CA . ILE A 1 108 ? 10.562 -5.699 -4.683 1.00 98.06 108 ILE A CA 1
ATOM 876 C C . ILE A 1 108 ? 10.755 -4.192 -4.823 1.00 98.06 108 ILE A C 1
ATOM 878 O O . ILE A 1 108 ? 10.520 -3.656 -5.904 1.00 98.06 108 ILE A O 1
ATOM 882 N N . ILE A 1 109 ? 11.225 -3.509 -3.774 1.00 98.06 109 ILE A N 1
ATOM 883 C CA . ILE A 1 109 ? 11.488 -2.063 -3.784 1.00 98.06 109 ILE A CA 1
ATOM 884 C C . ILE A 1 109 ? 12.501 -1.719 -4.878 1.00 98.06 109 ILE A C 1
ATOM 886 O O . ILE A 1 109 ? 12.298 -0.786 -5.662 1.00 98.06 109 ILE A O 1
ATOM 890 N N . LYS A 1 110 ? 13.584 -2.496 -4.971 1.00 97.81 110 LYS A N 1
ATOM 891 C CA . LYS A 1 110 ? 14.573 -2.344 -6.037 1.00 97.81 110 LYS A CA 1
ATOM 892 C C . LYS A 1 110 ? 13.939 -2.552 -7.412 1.00 97.81 110 LYS A C 1
ATOM 894 O O . LYS A 1 110 ? 14.126 -1.714 -8.294 1.00 97.81 110 LYS A O 1
ATOM 899 N N . TYR A 1 111 ? 13.163 -3.621 -7.580 1.00 96.75 111 TYR A N 1
ATOM 900 C CA . TYR A 1 111 ? 12.488 -3.938 -8.832 1.00 96.75 111 TYR A CA 1
ATOM 901 C C . TYR A 1 111 ? 11.568 -2.799 -9.282 1.00 96.75 111 TYR A C 1
ATOM 903 O O . TYR A 1 111 ? 11.694 -2.327 -10.413 1.00 96.75 111 TYR A O 1
ATOM 911 N N . VAL A 1 112 ? 10.670 -2.319 -8.415 1.00 97.25 112 VAL A N 1
ATOM 912 C CA . VAL A 1 112 ? 9.706 -1.270 -8.786 1.00 97.25 112 VAL A CA 1
ATOM 913 C C . VAL A 1 112 ? 10.403 0.050 -9.085 1.00 97.25 112 VAL A C 1
ATOM 915 O O . VAL A 1 112 ? 10.025 0.717 -10.040 1.00 97.25 112 VAL A O 1
ATOM 918 N N . LYS A 1 113 ? 11.481 0.381 -8.369 1.00 96.25 113 LYS A N 1
ATOM 919 C CA . LYS A 1 113 ? 12.297 1.570 -8.641 1.00 96.25 113 LYS A CA 1
ATOM 920 C C . LYS A 1 113 ? 12.967 1.529 -10.016 1.00 96.25 113 LYS A C 1
ATOM 922 O O . LYS A 1 113 ? 13.080 2.568 -10.658 1.00 96.25 113 LYS A O 1
ATOM 927 N N . GLU A 1 114 ? 13.423 0.356 -10.450 1.00 94.56 114 GLU A N 1
ATOM 928 C CA . GLU A 1 114 ? 14.073 0.157 -11.753 1.00 94.56 114 GLU A CA 1
ATOM 929 C C . GLU A 1 114 ? 13.067 0.017 -12.911 1.00 94.56 114 GLU A C 1
ATOM 931 O O . GLU A 1 114 ? 13.433 0.230 -14.064 1.00 94.56 114 GLU A O 1
ATOM 936 N N . ASN A 1 115 ? 11.810 -0.346 -12.626 1.00 95.06 115 ASN A N 1
ATOM 937 C CA . ASN A 1 115 ? 10.817 -0.702 -13.650 1.00 95.06 115 ASN A CA 1
ATOM 938 C C . ASN A 1 115 ? 9.571 0.205 -13.682 1.00 95.06 115 ASN A C 1
ATOM 940 O O . ASN A 1 115 ? 8.701 -0.001 -14.531 1.00 95.06 115 ASN A O 1
ATOM 944 N N . SER A 1 116 ? 9.451 1.187 -12.784 1.00 95.50 116 SER A N 1
ATOM 945 C CA . SER A 1 116 ? 8.409 2.221 -12.831 1.00 95.50 116 SER A CA 1
ATOM 946 C C . SER A 1 116 ? 8.831 3.370 -13.736 1.00 95.50 116 SER A C 1
ATOM 948 O O . SER A 1 116 ? 9.967 3.832 -13.646 1.00 95.50 116 SER A O 1
ATOM 950 N N . THR A 1 117 ? 7.907 3.915 -14.525 1.00 95.25 117 THR A N 1
ATOM 951 C CA . THR A 1 117 ? 8.168 5.163 -15.265 1.00 95.25 117 THR A CA 1
ATOM 952 C C . THR A 1 117 ? 7.672 6.403 -14.527 1.00 95.25 117 THR A C 1
ATOM 954 O O . THR A 1 117 ? 7.814 7.516 -15.033 1.00 95.25 117 THR A O 1
ATOM 957 N N . ALA A 1 118 ? 7.061 6.239 -13.355 1.00 95.75 118 ALA A N 1
ATOM 958 C CA . ALA A 1 118 ? 6.626 7.344 -12.524 1.00 95.75 118 ALA A CA 1
ATOM 959 C C . ALA A 1 118 ? 6.533 6.930 -11.054 1.00 95.75 118 ALA A C 1
ATOM 961 O O . ALA A 1 118 ? 6.246 5.771 -10.738 1.00 95.75 118 ALA A O 1
ATOM 962 N N . LYS A 1 119 ? 6.778 7.894 -10.168 1.00 97.25 119 LYS A N 1
ATOM 963 C CA . LYS A 1 119 ? 6.579 7.720 -8.732 1.00 97.25 119 LYS A CA 1
ATOM 964 C C . LYS A 1 119 ? 6.232 9.035 -8.041 1.00 97.25 119 LYS A C 1
ATOM 966 O O . LYS A 1 119 ? 6.601 10.103 -8.525 1.00 97.25 119 LYS A O 1
ATOM 971 N N . ALA A 1 120 ? 5.605 8.947 -6.879 1.00 97.50 120 ALA A N 1
ATOM 972 C CA . ALA A 1 120 ? 5.377 10.065 -5.975 1.00 97.50 120 ALA A CA 1
ATOM 973 C C . ALA A 1 120 ? 5.911 9.697 -4.596 1.00 97.50 120 ALA A C 1
ATOM 975 O O . ALA A 1 120 ? 5.589 8.626 -4.089 1.00 97.50 120 ALA A O 1
ATOM 976 N N . THR A 1 121 ? 6.728 10.562 -4.001 1.00 97.69 121 THR A N 1
ATOM 977 C CA . THR A 1 121 ? 7.312 10.346 -2.672 1.00 97.69 121 THR A CA 1
ATOM 978 C C . THR A 1 121 ? 7.065 11.555 -1.790 1.00 97.69 121 THR A C 1
ATOM 980 O O . THR A 1 121 ? 7.311 12.679 -2.216 1.00 97.69 121 THR A O 1
ATOM 983 N N . GLY A 1 122 ? 6.663 11.346 -0.544 1.00 97.00 122 GLY A N 1
ATOM 984 C CA . GLY A 1 122 ? 6.520 12.426 0.429 1.00 97.00 122 GLY A CA 1
ATOM 985 C C . GLY A 1 122 ? 6.286 11.896 1.833 1.00 97.00 122 GLY A C 1
ATOM 986 O O . GLY A 1 122 ? 6.165 10.685 2.033 1.00 97.00 122 GLY A O 1
ATOM 987 N N . LYS A 1 123 ? 6.229 12.807 2.807 1.00 96.88 123 LYS A N 1
ATOM 988 C CA . LYS A 1 123 ? 5.640 12.470 4.106 1.00 96.88 123 LYS A CA 1
ATOM 989 C C . LYS A 1 123 ? 4.165 12.192 3.890 1.00 96.88 123 LYS A C 1
ATOM 991 O O . LYS A 1 123 ? 3.554 12.867 3.062 1.00 96.88 123 LYS A O 1
ATOM 996 N N . TYR A 1 124 ? 3.620 11.222 4.607 1.00 96.75 124 TYR A N 1
ATOM 997 C CA . TYR A 1 124 ? 2.199 10.937 4.512 1.00 96.75 124 TYR A CA 1
ATOM 998 C C . TYR A 1 124 ? 1.483 11.222 5.825 1.00 96.75 124 TYR A C 1
ATOM 1000 O O . TYR A 1 124 ? 2.049 11.053 6.908 1.00 96.75 124 TYR A O 1
ATOM 1008 N N . ILE A 1 125 ? 0.228 11.623 5.687 1.00 95.88 125 ILE A N 1
ATOM 1009 C CA . ILE A 1 125 ? -0.760 11.659 6.758 1.00 95.88 125 ILE A CA 1
ATOM 1010 C C . ILE A 1 125 ? -1.924 10.741 6.384 1.00 95.88 125 ILE A C 1
ATOM 1012 O O . ILE A 1 125 ? -2.105 10.387 5.215 1.00 95.88 125 ILE A O 1
ATOM 1016 N N . LEU A 1 126 ? -2.676 10.329 7.393 1.00 95.19 126 LEU A N 1
ATOM 1017 C CA . LEU A 1 126 ? -3.915 9.583 7.276 1.00 95.19 126 LEU A CA 1
ATOM 1018 C C . LEU A 1 126 ? -5.060 10.539 7.555 1.00 95.19 126 LEU A C 1
ATOM 1020 O O . LEU A 1 126 ? -5.244 10.954 8.698 1.00 95.19 126 LEU A O 1
ATOM 1024 N N . ASP A 1 127 ? -5.801 10.875 6.512 1.00 94.31 127 ASP A N 1
ATOM 1025 C CA . ASP A 1 127 ? -6.993 11.697 6.602 1.00 94.31 127 ASP A CA 1
ATOM 1026 C C . ASP A 1 127 ? -8.216 10.810 6.845 1.00 94.31 127 ASP A C 1
ATOM 1028 O O . ASP A 1 127 ? -8.560 9.958 6.024 1.00 94.31 127 ASP A O 1
ATOM 1032 N N . ILE A 1 128 ? -8.822 10.950 8.022 1.00 93.12 128 ILE A N 1
ATOM 1033 C CA . ILE A 1 128 ? -9.934 10.121 8.477 1.00 93.12 128 ILE A CA 1
ATOM 1034 C C . ILE A 1 128 ? -11.249 10.855 8.240 1.00 93.12 128 ILE A C 1
ATOM 1036 O O . ILE A 1 128 ? -11.514 11.890 8.856 1.00 93.12 128 ILE A O 1
ATOM 1040 N N . THR A 1 129 ? -12.130 10.235 7.454 1.00 93.31 129 THR A N 1
ATOM 1041 C CA . THR A 1 129 ? -13.528 10.659 7.339 1.00 93.31 129 THR A CA 1
ATOM 1042 C C . THR A 1 129 ? -14.412 9.849 8.285 1.00 93.31 129 THR A C 1
ATOM 1044 O O . THR A 1 129 ? -14.452 8.614 8.249 1.00 93.31 129 THR A O 1
ATOM 1047 N N . LEU A 1 130 ? -15.162 10.563 9.125 1.00 93.50 130 LEU A N 1
ATOM 1048 C CA . LEU A 1 130 ? -16.120 9.989 10.070 1.00 93.50 130 LEU A CA 1
ATOM 1049 C C . LEU A 1 130 ? -17.537 9.906 9.489 1.00 93.50 130 LEU A C 1
ATOM 1051 O O . LEU A 1 130 ? -17.892 10.613 8.546 1.00 93.50 130 LEU A O 1
ATOM 1055 N N . ASP A 1 131 ? -18.366 9.061 10.099 1.00 92.12 131 ASP A N 1
ATOM 1056 C CA . ASP A 1 131 ? -19.802 9.017 9.830 1.00 92.12 131 ASP A CA 1
ATOM 1057 C C . ASP A 1 131 ? -20.546 10.284 10.288 1.00 92.12 131 ASP A C 1
ATOM 1059 O O . ASP A 1 131 ? -20.004 11.158 10.964 1.00 92.12 131 ASP A O 1
ATOM 1063 N N . GLU A 1 132 ? -21.832 10.387 9.933 1.00 93.12 132 GLU A N 1
ATOM 1064 C CA . GLU A 1 132 ? -22.677 11.546 10.268 1.00 93.12 132 GLU A CA 1
ATOM 1065 C C . GLU A 1 132 ? -22.807 11.802 11.781 1.00 93.12 132 GLU A C 1
ATOM 1067 O O . GLU A 1 132 ? -23.209 12.892 12.191 1.00 93.12 132 GLU A O 1
ATOM 1072 N N . LEU A 1 133 ? -22.498 10.806 12.618 1.00 93.06 133 LEU A N 1
ATOM 1073 C CA . LEU A 1 133 ? -22.552 10.907 14.075 1.00 93.06 133 LEU A CA 1
ATOM 1074 C C . LEU A 1 133 ? -21.176 11.183 14.699 1.00 93.06 133 LEU A C 1
ATOM 1076 O O . LEU A 1 133 ? -21.106 11.402 15.911 1.00 93.06 133 LEU A O 1
ATOM 1080 N N . GLY A 1 134 ? -20.101 11.165 13.906 1.00 90.62 134 GLY A N 1
ATOM 1081 C CA . GLY A 1 134 ? -18.723 11.271 14.376 1.00 90.62 134 GLY A CA 1
ATOM 1082 C C . GLY A 1 134 ? -18.276 10.080 15.231 1.00 90.62 134 GLY A C 1
ATOM 1083 O O . GLY A 1 134 ? -17.378 10.233 16.056 1.00 90.62 134 GLY A O 1
ATOM 1084 N N . GLN A 1 135 ? -18.938 8.925 15.112 1.00 89.81 135 GLN A N 1
ATOM 1085 C CA . GLN A 1 135 ? -18.724 7.768 15.992 1.00 89.81 135 GLN A CA 1
ATOM 1086 C C . GLN A 1 135 ? -17.863 6.683 15.360 1.00 89.81 135 GLN A C 1
ATOM 1088 O O . GLN A 1 135 ? -17.257 5.895 16.082 1.00 89.81 135 GLN A O 1
ATOM 1093 N N . SER A 1 136 ? -17.843 6.591 14.033 1.00 91.62 136 SER A N 1
ATOM 1094 C CA . SER A 1 136 ? -17.131 5.535 13.315 1.00 91.62 136 SER A CA 1
ATOM 1095 C C . SER A 1 136 ? -16.383 6.083 12.112 1.00 91.62 136 SER A C 1
ATOM 1097 O O . SER A 1 136 ? -16.896 6.933 11.385 1.00 91.62 136 SER A O 1
ATOM 1099 N N . THR A 1 137 ? -15.187 5.547 11.886 1.00 93.81 137 THR A N 1
ATOM 1100 C CA . THR A 1 137 ? -14.398 5.806 10.683 1.00 93.81 137 THR A CA 1
ATOM 1101 C C . THR A 1 137 ? -15.047 5.126 9.481 1.00 93.81 137 THR A C 1
ATOM 1103 O O . THR A 1 137 ? -15.236 3.903 9.465 1.00 93.81 137 THR A O 1
ATOM 1106 N N . GLN A 1 138 ? -15.410 5.918 8.475 1.00 92.69 138 GLN A N 1
ATOM 1107 C CA . GLN A 1 138 ? -15.951 5.418 7.210 1.00 92.69 138 GLN A CA 1
ATOM 1108 C C . GLN A 1 138 ? -14.841 5.126 6.208 1.00 92.69 138 GLN A C 1
ATOM 1110 O O . GLN A 1 138 ? -14.911 4.133 5.484 1.00 92.69 138 GLN A O 1
ATOM 1115 N N . GLU A 1 139 ? -13.828 5.986 6.196 1.00 93.50 139 GLU A N 1
ATOM 1116 C CA . GLU A 1 139 ? -12.840 6.058 5.133 1.00 93.50 139 GLU A CA 1
ATOM 1117 C C . GLU A 1 139 ? -11.534 6.633 5.680 1.00 93.50 139 GLU A C 1
ATOM 1119 O O . GLU A 1 139 ? -11.557 7.502 6.559 1.00 93.50 139 GLU A O 1
ATOM 1124 N N . ILE A 1 140 ? -10.405 6.134 5.178 1.00 93.62 140 ILE A N 1
ATOM 1125 C CA . ILE A 1 140 ? -9.080 6.696 5.459 1.00 93.62 140 ILE A CA 1
ATOM 1126 C C . ILE A 1 140 ? -8.357 6.944 4.145 1.00 93.62 140 ILE A C 1
ATOM 1128 O O . ILE A 1 140 ? -8.143 6.013 3.370 1.00 93.62 140 ILE A O 1
ATOM 1132 N N . GLU A 1 141 ? -7.900 8.169 3.930 1.00 94.88 141 GLU A N 1
ATOM 1133 C CA . GLU A 1 141 ? -7.078 8.532 2.785 1.00 94.88 141 GLU A CA 1
ATOM 1134 C C . GLU A 1 141 ? -5.619 8.729 3.201 1.00 94.88 141 GLU A C 1
ATOM 1136 O O . GLU A 1 141 ? -5.304 9.393 4.183 1.00 94.88 141 GLU A O 1
ATOM 1141 N N . VAL A 1 142 ? -4.692 8.152 2.441 1.00 95.50 142 VAL A N 1
ATOM 1142 C CA . VAL A 1 142 ? -3.263 8.446 2.569 1.00 95.50 142 VAL A CA 1
ATOM 1143 C C . VAL A 1 142 ? -2.963 9.648 1.691 1.00 95.50 142 VAL A C 1
ATOM 1145 O O . VAL A 1 142 ? -3.007 9.551 0.461 1.00 95.50 142 VAL A O 1
ATOM 1148 N N . VAL A 1 143 ? -2.602 10.761 2.317 1.00 95.56 143 VAL A N 1
ATOM 1149 C CA . VAL A 1 143 ? -2.312 12.025 1.633 1.00 95.56 143 VAL A CA 1
ATOM 1150 C C . VAL A 1 143 ? -0.822 12.318 1.718 1.00 95.56 143 VAL A C 1
ATOM 1152 O O . VAL A 1 143 ? -0.235 12.237 2.797 1.00 95.56 143 VAL A O 1
ATOM 1155 N N . LEU A 1 144 ? -0.193 12.669 0.591 1.00 95.44 144 LEU A N 1
ATOM 1156 C CA . LEU A 1 144 ? 1.182 13.171 0.600 1.00 95.44 144 LEU A CA 1
ATOM 1157 C C . LEU A 1 144 ? 1.226 14.653 0.962 1.00 95.44 144 LEU A C 1
ATOM 1159 O O . LEU A 1 144 ? 0.723 15.501 0.224 1.00 95.44 144 LEU A O 1
ATOM 1163 N N . GLU A 1 145 ? 1.940 14.975 2.036 1.00 94.44 145 GLU A N 1
ATOM 1164 C CA . GLU A 1 145 ? 2.286 16.345 2.389 1.00 94.44 145 GLU A CA 1
ATOM 1165 C C . GLU A 1 145 ? 3.573 16.771 1.680 1.00 94.44 145 GLU A C 1
ATOM 1167 O O . GLU A 1 145 ? 4.658 16.252 1.964 1.00 94.44 145 GLU A O 1
ATOM 1172 N N . ASN A 1 146 ? 3.467 17.770 0.797 1.00 92.00 146 ASN A N 1
ATOM 1173 C CA . ASN A 1 146 ? 4.604 18.325 0.052 1.00 92.00 146 ASN A CA 1
ATOM 1174 C C . ASN A 1 146 ? 5.406 17.228 -0.674 1.00 92.00 146 ASN A C 1
ATOM 1176 O O . ASN A 1 146 ? 6.637 17.167 -0.600 1.00 92.00 146 ASN A O 1
ATOM 1180 N N . GLY A 1 147 ? 4.685 16.315 -1.324 1.00 94.69 147 GLY A N 1
ATOM 1181 C CA . GLY A 1 147 ? 5.269 15.226 -2.082 1.00 94.69 147 GLY A CA 1
ATOM 1182 C C . GLY A 1 147 ? 5.992 15.716 -3.333 1.00 94.69 147 GLY A C 1
ATOM 1183 O O . GLY A 1 147 ? 5.766 16.812 -3.841 1.00 94.69 147 GLY A O 1
ATOM 1184 N N . ILE A 1 148 ? 6.861 14.864 -3.859 1.00 96.19 148 ILE A N 1
ATOM 1185 C CA . ILE A 1 148 ? 7.564 15.062 -5.119 1.00 96.19 148 ILE A CA 1
ATOM 1186 C C . ILE A 1 148 ? 7.108 13.968 -6.071 1.00 96.19 148 ILE A C 1
ATOM 1188 O O . ILE A 1 148 ? 7.350 12.784 -5.832 1.00 96.19 148 ILE A O 1
ATOM 1192 N N . MET A 1 149 ? 6.484 14.375 -7.171 1.00 96.12 149 MET A N 1
ATOM 1193 C CA . MET A 1 149 ? 6.120 13.491 -8.267 1.00 96.12 149 MET A CA 1
ATOM 1194 C C . MET A 1 149 ? 7.211 13.531 -9.335 1.00 96.12 149 MET A C 1
ATOM 1196 O O . MET A 1 149 ? 7.561 14.598 -9.839 1.00 96.12 149 MET A O 1
ATOM 1200 N N . GLU A 1 150 ? 7.755 12.367 -9.679 1.00 95.50 150 GLU A N 1
ATOM 1201 C CA . GLU A 1 150 ? 8.812 12.189 -10.671 1.00 95.50 150 GLU A CA 1
ATOM 1202 C C . GLU A 1 150 ? 8.297 11.336 -11.835 1.00 95.50 150 GLU A C 1
ATOM 1204 O O . GLU A 1 150 ? 7.775 10.243 -11.622 1.00 95.50 150 GLU A O 1
ATOM 1209 N N . TYR A 1 151 ? 8.485 11.818 -13.067 1.00 93.44 151 TYR A N 1
ATOM 1210 C CA . TYR A 1 151 ? 8.232 11.051 -14.291 1.00 93.44 151 TYR A CA 1
ATOM 1211 C C . TYR A 1 151 ? 9.540 10.788 -15.028 1.00 93.44 151 TYR A C 1
ATOM 1213 O O . TYR A 1 151 ? 10.396 11.673 -15.119 1.00 93.44 151 TYR A O 1
ATOM 1221 N N . TYR A 1 152 ? 9.646 9.590 -15.592 1.00 90.12 152 TYR A N 1
ATOM 1222 C CA . TYR A 1 152 ? 10.779 9.119 -16.374 1.00 90.12 152 TYR A CA 1
ATOM 1223 C C . TYR A 1 152 ? 10.300 8.816 -17.793 1.00 90.12 152 TYR A C 1
ATOM 1225 O O . TYR A 1 152 ? 9.591 7.836 -18.030 1.00 90.12 152 TYR A O 1
ATOM 1233 N N . TYR A 1 153 ? 10.670 9.674 -18.744 1.00 84.19 153 TYR A N 1
ATOM 1234 C CA . TYR A 1 153 ? 10.351 9.477 -20.157 1.00 84.19 153 TYR A CA 1
ATOM 1235 C C . TYR A 1 153 ? 11.595 9.001 -20.914 1.00 84.19 153 TYR A C 1
ATOM 1237 O O . TYR A 1 153 ? 12.645 9.652 -20.824 1.00 84.19 153 TYR A O 1
ATOM 1245 N N . PRO A 1 154 ? 11.509 7.916 -21.707 1.00 77.12 154 PRO A N 1
ATOM 1246 C CA . PRO A 1 154 ? 12.587 7.566 -22.618 1.00 77.12 154 PRO A CA 1
ATOM 1247 C C . PRO A 1 154 ? 12.650 8.625 -23.724 1.00 77.12 154 PRO A C 1
ATOM 1249 O O . PRO A 1 154 ? 11.709 8.785 -24.502 1.00 77.12 154 PRO A O 1
ATOM 1252 N N . LYS A 1 155 ? 13.769 9.348 -23.836 1.00 73.94 155 LYS A N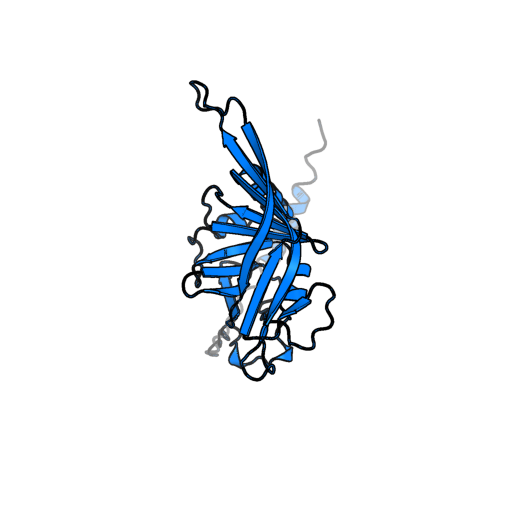 1
ATOM 1253 C CA . LYS A 1 155 ? 13.967 10.415 -24.839 1.00 73.94 155 LYS A CA 1
ATOM 1254 C C . LYS A 1 155 ? 14.257 9.896 -26.258 1.00 73.94 155 LYS A C 1
ATOM 1256 O O . LYS A 1 155 ? 14.721 10.642 -27.118 1.00 73.94 155 LYS A O 1
ATOM 1261 N N . GLY A 1 156 ? 13.988 8.618 -26.507 1.00 69.19 156 GLY A N 1
ATOM 1262 C CA . GLY A 1 156 ? 14.230 7.928 -27.767 1.00 69.19 156 GLY A CA 1
ATOM 1263 C C . GLY A 1 156 ? 14.918 6.580 -27.568 1.00 69.19 156 GLY A C 1
ATOM 1264 O O . GLY A 1 156 ? 15.459 6.287 -26.500 1.00 69.19 156 GLY A O 1
ATOM 1265 N N . TYR A 1 157 ? 14.904 5.784 -28.633 1.00 73.44 157 TYR A N 1
ATOM 1266 C CA . TYR A 1 157 ? 15.562 4.484 -28.708 1.00 73.44 157 TYR A CA 1
ATOM 1267 C C . TYR A 1 157 ? 16.657 4.532 -29.774 1.00 73.44 157 TYR A C 1
ATOM 1269 O O . TYR A 1 157 ? 16.483 5.186 -30.808 1.00 73.44 157 TYR A O 1
ATOM 1277 N N . ASN A 1 158 ? 17.779 3.8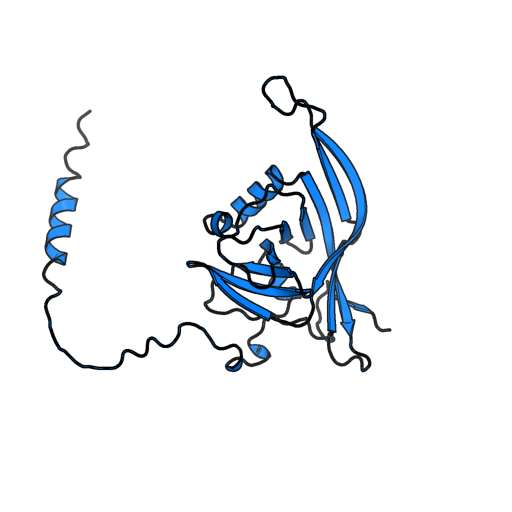52 -29.546 1.00 74.00 158 ASN A N 1
ATOM 1278 C CA . ASN A 1 158 ? 18.719 3.565 -30.627 1.00 74.00 158 ASN A CA 1
ATOM 1279 C C . ASN A 1 158 ? 18.130 2.494 -31.572 1.00 74.00 158 ASN A C 1
ATOM 1281 O O . ASN A 1 158 ? 17.046 1.958 -31.332 1.00 74.00 158 ASN A O 1
ATOM 1285 N N . LEU A 1 159 ? 18.827 2.193 -32.673 1.00 72.44 159 LEU A N 1
ATOM 1286 C CA . LEU A 1 159 ? 18.372 1.187 -33.648 1.00 72.44 159 LEU A CA 1
ATOM 1287 C C . LEU A 1 159 ? 18.276 -0.228 -33.052 1.00 72.44 159 LEU A C 1
ATOM 1289 O O . LEU A 1 159 ? 17.534 -1.052 -33.581 1.00 72.44 159 LEU A O 1
ATOM 1293 N N . ASP A 1 160 ? 18.978 -0.474 -31.947 1.00 83.31 160 ASP A N 1
ATOM 1294 C CA . ASP A 1 160 ? 18.985 -1.739 -31.212 1.00 83.31 160 ASP A CA 1
ATOM 1295 C C . ASP A 1 160 ? 17.898 -1.790 -30.115 1.00 83.31 160 ASP A C 1
ATOM 1297 O O . ASP A 1 160 ? 17.737 -2.807 -29.442 1.00 83.31 160 ASP A O 1
ATOM 1301 N N . GLY A 1 161 ? 17.109 -0.719 -29.954 1.00 77.50 161 GLY A N 1
ATOM 1302 C CA . GLY A 1 161 ? 16.023 -0.625 -28.975 1.00 77.50 161 GLY A CA 1
ATOM 1303 C C . GLY A 1 161 ? 16.449 -0.197 -27.565 1.00 77.50 161 GLY A C 1
ATOM 1304 O O . GLY A 1 161 ? 15.628 -0.247 -26.651 1.00 77.50 161 GLY A O 1
ATOM 1305 N N . GLU A 1 162 ? 17.692 0.240 -27.361 1.00 78.94 162 GLU A N 1
ATOM 1306 C CA . GLU A 1 162 ? 18.176 0.745 -26.071 1.00 78.94 162 GLU A CA 1
ATOM 1307 C C . GLU A 1 162 ? 17.783 2.213 -25.858 1.00 78.94 162 GLU A C 1
ATOM 1309 O O . GLU A 1 162 ? 17.785 3.023 -26.790 1.00 78.94 162 GLU A O 1
ATOM 1314 N N . ILE A 1 163 ? 17.467 2.568 -24.610 1.00 75.31 163 ILE A N 1
ATOM 1315 C CA . ILE A 1 163 ? 17.094 3.931 -24.213 1.00 75.31 163 ILE A CA 1
ATOM 1316 C C . ILE A 1 163 ? 18.326 4.836 -24.308 1.00 75.31 163 ILE A C 1
ATOM 1318 O O . ILE A 1 163 ? 19.338 4.596 -23.655 1.00 75.31 163 ILE A O 1
ATOM 1322 N N . LEU A 1 164 ? 18.234 5.898 -25.112 1.00 69.25 164 LEU A N 1
ATOM 1323 C CA . LEU A 1 164 ? 19.368 6.792 -25.372 1.00 69.25 164 LEU A CA 1
ATOM 1324 C C . LEU A 1 164 ? 19.629 7.783 -24.231 1.00 69.25 164 LEU A C 1
ATOM 1326 O O . LEU A 1 164 ? 20.780 8.088 -23.937 1.00 69.25 164 LEU A O 1
ATOM 1330 N N . THR A 1 165 ? 18.570 8.308 -23.611 1.00 71.19 165 THR A N 1
ATOM 1331 C CA . THR A 1 165 ? 18.621 9.190 -22.433 1.00 71.19 165 THR A CA 1
ATOM 1332 C C . THR A 1 165 ? 17.277 9.142 -21.703 1.00 71.19 165 THR A C 1
ATOM 1334 O O . THR A 1 165 ? 16.236 8.971 -22.341 1.00 71.19 165 THR A O 1
ATOM 1337 N N . GLU A 1 166 ? 17.287 9.314 -20.383 1.00 78.75 166 GLU A N 1
ATOM 1338 C CA . GLU A 1 166 ? 16.072 9.507 -19.586 1.00 78.75 166 GLU A CA 1
ATOM 1339 C C . GLU A 1 166 ? 15.877 10.998 -19.313 1.00 78.75 166 GLU A C 1
ATOM 1341 O O . GLU A 1 166 ? 16.782 11.684 -18.830 1.00 78.75 166 GLU A O 1
ATOM 1346 N N . GLU A 1 167 ? 14.696 11.521 -19.635 1.00 86.88 167 GLU A N 1
ATOM 1347 C CA . GLU A 1 167 ? 14.276 12.824 -19.134 1.00 86.88 167 GLU A CA 1
ATOM 1348 C C . GLU A 1 167 ? 13.521 12.636 -17.827 1.00 86.88 167 GLU A C 1
ATOM 1350 O O . GLU A 1 167 ? 12.515 11.927 -17.777 1.00 86.88 167 GLU A O 1
ATOM 1355 N N . LYS A 1 168 ? 14.019 13.298 -16.782 1.00 91.06 168 LYS A N 1
ATOM 1356 C CA . LYS A 1 168 ? 13.382 13.348 -15.475 1.00 91.06 168 LYS A CA 1
ATOM 1357 C C . LYS A 1 168 ? 12.698 14.697 -15.299 1.00 91.06 168 LYS A C 1
ATOM 1359 O O . LYS A 1 168 ? 13.368 15.729 -15.291 1.00 91.06 168 LYS A O 1
ATOM 1364 N N . THR A 1 169 ? 11.385 14.682 -15.099 1.00 92.69 169 THR A N 1
ATOM 1365 C CA . THR A 1 169 ? 10.624 15.858 -14.654 1.00 92.69 169 THR A CA 1
ATOM 1366 C C . THR A 1 169 ? 10.165 15.651 -13.222 1.00 92.69 169 THR A C 1
ATOM 1368 O O . THR A 1 169 ? 9.760 14.545 -12.867 1.00 92.69 169 THR A O 1
ATOM 1371 N N . SER A 1 170 ? 10.223 16.703 -12.412 1.00 92.25 170 SER A N 1
ATOM 1372 C CA . SER A 1 170 ? 9.827 16.686 -11.007 1.00 92.25 170 SER A CA 1
ATOM 1373 C C . SER A 1 170 ? 8.885 17.856 -10.743 1.00 92.25 170 SER A C 1
ATOM 1375 O O . SER A 1 170 ? 9.145 18.961 -11.221 1.00 92.25 170 SER A O 1
ATOM 1377 N N . THR A 1 171 ? 7.789 17.607 -10.031 1.00 94.44 171 THR A N 1
ATOM 1378 C CA . THR A 1 171 ? 6.871 18.651 -9.570 1.00 94.44 171 THR A CA 1
ATOM 1379 C C . THR A 1 171 ? 6.462 18.374 -8.131 1.00 94.44 171 THR A C 1
ATOM 1381 O O . THR A 1 171 ? 6.306 17.215 -7.741 1.00 94.44 171 THR A O 1
ATOM 1384 N N . GLU A 1 172 ? 6.301 19.435 -7.347 1.00 94.06 172 GLU A N 1
ATOM 1385 C CA . GLU A 1 172 ? 5.701 19.338 -6.018 1.00 94.06 172 GLU A CA 1
ATOM 1386 C C . GLU A 1 172 ? 4.213 19.013 -6.163 1.00 94.06 172 GLU A C 1
ATOM 1388 O O . GLU A 1 172 ? 3.535 19.560 -7.040 1.00 94.06 172 GLU A O 1
ATOM 1393 N N . VAL A 1 173 ? 3.723 18.100 -5.329 1.00 90.81 173 VAL A N 1
ATOM 1394 C CA . VAL A 1 173 ? 2.330 17.657 -5.310 1.00 90.81 173 VAL A CA 1
ATOM 1395 C C . VAL A 1 173 ? 1.826 17.536 -3.875 1.00 90.81 173 VAL A C 1
ATOM 1397 O O . VAL A 1 173 ? 2.530 17.048 -2.993 1.00 90.81 173 VAL A O 1
ATOM 1400 N N . THR A 1 174 ? 0.578 17.938 -3.668 1.00 88.69 174 THR A N 1
ATOM 1401 C CA . THR A 1 174 ? -0.253 17.449 -2.566 1.00 88.69 174 THR A CA 1
ATOM 1402 C C . THR A 1 174 ? -1.288 16.559 -3.229 1.00 88.69 174 THR A C 1
ATOM 1404 O O . THR A 1 174 ? -2.096 17.059 -4.011 1.00 88.69 174 THR A O 1
ATOM 1407 N N . ASP A 1 175 ? -1.181 15.250 -3.024 1.00 86.56 175 ASP A N 1
ATOM 1408 C CA . ASP A 1 175 ? -1.954 14.265 -3.782 1.00 86.56 175 ASP A CA 1
ATOM 1409 C C . ASP A 1 175 ? -2.469 13.150 -2.871 1.00 86.56 175 ASP A C 1
ATOM 1411 O O . ASP A 1 175 ? -1.823 12.786 -1.881 1.00 86.56 175 ASP A O 1
ATOM 1415 N N . TYR A 1 176 ? -3.627 12.612 -3.239 1.00 84.31 176 TYR A N 1
ATOM 1416 C CA . TYR A 1 176 ? -4.264 11.484 -2.573 1.00 84.31 176 TYR A C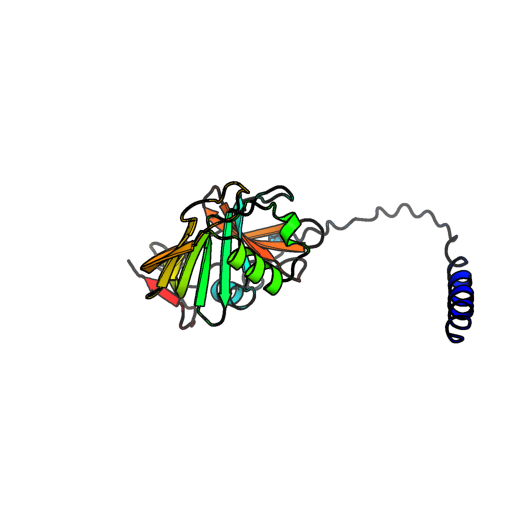A 1
ATOM 1417 C C . TYR A 1 176 ? -3.695 10.194 -3.163 1.00 84.31 176 TYR A C 1
ATOM 1419 O O . TYR A 1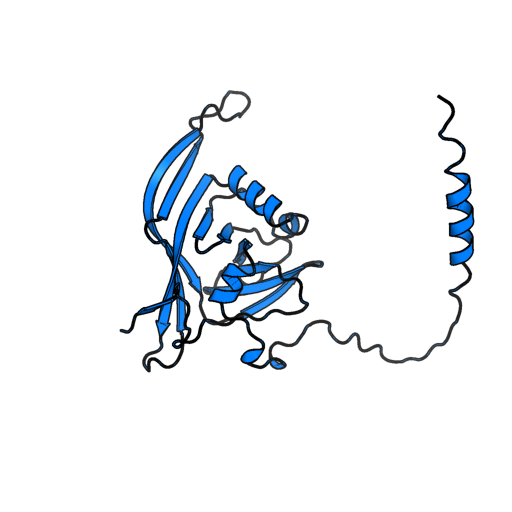 176 ? -3.926 9.867 -4.328 1.00 84.31 176 TYR A O 1
ATOM 1427 N N . LEU A 1 177 ? -2.928 9.446 -2.369 1.00 86.88 177 LEU A N 1
ATOM 1428 C CA . LEU A 1 177 ? -2.271 8.226 -2.844 1.00 86.88 177 LEU A CA 1
ATOM 1429 C C . LEU A 1 177 ? -3.232 7.055 -2.954 1.00 86.88 177 LEU A C 1
ATOM 1431 O O . LEU A 1 177 ? -3.221 6.297 -3.933 1.00 86.88 177 LEU A O 1
ATOM 1435 N N . VAL A 1 178 ? -3.990 6.847 -1.884 1.00 91.75 178 VAL A N 1
ATOM 1436 C CA . VAL A 1 178 ? -4.843 5.682 -1.712 1.00 91.75 178 VAL A CA 1
ATOM 1437 C C . VAL A 1 178 ? -5.930 5.999 -0.686 1.00 91.75 178 VAL A C 1
ATOM 1439 O O . VAL A 1 178 ? -5.711 6.788 0.222 1.00 91.75 178 VAL A O 1
ATOM 1442 N N . ASN A 1 179 ? -7.094 5.392 -0.859 1.00 92.62 179 ASN A N 1
ATOM 1443 C CA . ASN A 1 179 ? -8.313 5.615 -0.105 1.00 92.62 179 ASN A CA 1
ATOM 1444 C C . ASN A 1 179 ? -8.831 4.240 0.326 1.00 92.62 179 ASN A C 1
ATOM 1446 O O . ASN A 1 179 ? -8.979 3.339 -0.498 1.00 92.62 179 ASN A O 1
ATOM 1450 N N . PHE A 1 180 ? -9.004 4.043 1.620 1.00 91.38 180 PHE A N 1
ATOM 1451 C CA . PHE A 1 180 ? -9.383 2.771 2.198 1.00 91.38 180 PHE A CA 1
ATOM 1452 C C . PHE A 1 180 ? -10.816 2.831 2.691 1.00 91.38 180 PHE A C 1
ATOM 1454 O O . PHE A 1 180 ? -11.146 3.604 3.588 1.00 91.38 180 PHE A O 1
ATOM 1461 N N . GLU A 1 181 ? -11.635 1.935 2.153 1.00 89.50 181 GLU A N 1
ATOM 1462 C CA . GLU A 1 181 ? -12.991 1.701 2.623 1.00 89.50 181 GLU A CA 1
ATOM 1463 C C . GLU A 1 181 ? -13.011 0.520 3.605 1.00 89.50 181 GLU A C 1
ATOM 1465 O O . GLU A 1 181 ? -12.090 -0.306 3.676 1.00 89.50 181 GLU A O 1
ATOM 1470 N N . GLN A 1 182 ? -14.104 0.394 4.357 1.00 84.62 182 GLN A N 1
ATOM 1471 C CA . GLN A 1 182 ? -14.320 -0.782 5.193 1.00 84.62 182 GLN A CA 1
ATOM 1472 C C . GLN A 1 182 ? -14.378 -2.060 4.340 1.00 84.62 182 GLN A C 1
ATOM 1474 O O . GLN A 1 182 ? -15.181 -2.186 3.417 1.00 84.62 182 GLN A O 1
ATOM 1479 N N . GLY A 1 183 ? -13.559 -3.051 4.694 1.00 85.12 183 GLY A N 1
ATOM 1480 C CA . GLY A 1 183 ? -13.576 -4.364 4.054 1.00 85.12 183 GLY A CA 1
ATOM 1481 C C . GLY A 1 183 ? -12.203 -5.009 4.054 1.00 85.12 183 GLY A C 1
ATOM 1482 O O . GLY A 1 183 ? -11.397 -4.751 3.163 1.00 85.12 183 GLY A O 1
ATOM 1483 N N . SER A 1 184 ? -11.942 -5.865 5.042 1.00 87.94 184 SER A N 1
ATOM 1484 C CA . SER A 1 184 ? -10.711 -6.651 5.079 1.00 87.94 184 SER A CA 1
ATOM 1485 C C . SER A 1 184 ? -10.803 -7.851 4.147 1.00 87.94 184 SER A C 1
ATOM 1487 O O . SER A 1 184 ? -11.790 -8.587 4.152 1.00 87.94 184 SER A O 1
ATOM 1489 N N . ASN A 1 185 ? -9.744 -8.056 3.371 1.00 88.69 185 ASN A N 1
ATOM 1490 C CA . ASN A 1 185 ? -9.558 -9.232 2.539 1.00 88.69 185 ASN A CA 1
ATOM 1491 C C . ASN A 1 185 ? -8.272 -9.926 2.979 1.00 88.69 185 ASN A C 1
ATOM 1493 O O . ASN A 1 185 ? -7.209 -9.310 2.980 1.00 88.69 185 ASN A O 1
ATOM 1497 N N . SER A 1 186 ? -8.363 -11.209 3.320 1.00 91.06 186 SER A N 1
ATOM 1498 C CA . SER A 1 186 ? -7.198 -12.056 3.562 1.00 91.06 186 SER A CA 1
ATOM 1499 C C . SER A 1 186 ? -7.305 -13.312 2.714 1.00 91.06 186 SER A C 1
ATOM 1501 O O . SER A 1 186 ? -8.374 -13.919 2.605 1.00 91.06 186 SER A O 1
ATOM 1503 N N . GLN A 1 187 ? -6.213 -13.677 2.055 1.00 91.31 187 GLN A N 1
ATOM 1504 C CA . GLN A 1 187 ? -6.160 -14.851 1.202 1.00 91.31 187 GLN A CA 1
ATOM 1505 C C . GLN A 1 187 ? -4.746 -15.400 1.087 1.00 91.31 187 GLN A C 1
ATOM 1507 O O . GLN A 1 187 ? -3.766 -14.669 0.964 1.00 91.31 187 GLN A O 1
ATOM 1512 N N . LYS A 1 188 ? -4.652 -16.725 1.035 1.00 92.19 188 LYS A N 1
ATOM 1513 C CA . LYS A 1 188 ? -3.396 -17.412 0.766 1.00 92.19 188 LYS A CA 1
ATOM 1514 C C . LYS A 1 188 ? -3.216 -17.624 -0.733 1.00 92.19 188 LYS A C 1
ATOM 1516 O O . LYS A 1 188 ? -4.042 -18.273 -1.378 1.00 92.19 188 LYS A O 1
ATOM 1521 N N . ILE A 1 189 ? -2.119 -17.116 -1.286 1.00 91.19 189 ILE A N 1
ATOM 1522 C CA . ILE A 1 189 ? -1.702 -17.368 -2.666 1.00 91.19 189 ILE A CA 1
ATOM 1523 C C . ILE A 1 189 ? -0.373 -18.115 -2.593 1.00 91.19 189 ILE A C 1
ATOM 1525 O O . ILE A 1 189 ? 0.606 -17.589 -2.088 1.00 91.19 189 ILE A O 1
ATOM 1529 N N . PHE A 1 190 ? -0.351 -19.364 -3.071 1.00 88.62 190 PHE A N 1
ATOM 1530 C CA . PHE A 1 190 ? 0.785 -20.273 -2.837 1.00 88.62 190 PHE A CA 1
ATOM 1531 C C . PHE A 1 190 ? 1.050 -20.473 -1.337 1.00 88.62 190 PHE A C 1
ATOM 1533 O O . PHE A 1 190 ? 0.186 -21.002 -0.636 1.00 88.62 190 PHE A O 1
ATOM 1540 N N . ASN A 1 191 ? 2.242 -20.104 -0.876 1.00 90.12 191 ASN A N 1
ATOM 1541 C CA . ASN A 1 191 ? 2.682 -20.261 0.500 1.00 90.12 191 ASN A CA 1
ATOM 1542 C C . ASN A 1 191 ? 2.576 -18.954 1.284 1.00 90.12 191 ASN A C 1
ATOM 1544 O O . ASN A 1 191 ? 2.702 -18.998 2.503 1.00 90.12 191 ASN A O 1
ATOM 1548 N N . THR A 1 192 ? 2.256 -17.853 0.607 1.00 93.88 192 THR A N 1
ATOM 1549 C CA . THR A 1 192 ? 2.200 -16.516 1.184 1.00 93.88 192 THR A CA 1
ATOM 1550 C C . THR A 1 192 ? 0.769 -16.118 1.486 1.00 93.88 192 THR A C 1
ATOM 1552 O O . THR A 1 192 ? -0.140 -16.251 0.656 1.00 93.88 192 THR A O 1
ATOM 1555 N N . THR A 1 193 ? 0.563 -15.632 2.703 1.00 94.75 193 THR A N 1
ATOM 1556 C CA . THR A 1 193 ? -0.683 -14.995 3.105 1.00 94.75 193 THR A CA 1
ATOM 1557 C C . THR A 1 193 ? -0.625 -13.534 2.685 1.00 94.75 193 THR A C 1
ATOM 1559 O O . THR A 1 193 ? 0.325 -12.819 3.000 1.00 94.75 193 THR A O 1
ATOM 1562 N N . TYR A 1 194 ? -1.646 -13.091 1.963 1.00 95.19 194 TYR A N 1
ATOM 1563 C CA . TYR A 1 194 ? -1.859 -11.690 1.644 1.00 95.19 194 TYR A CA 1
ATOM 1564 C C . TYR A 1 194 ? -3.046 -11.180 2.443 1.00 95.19 194 TYR A C 1
ATOM 1566 O O . TYR A 1 194 ? -4.112 -11.797 2.421 1.00 95.19 194 TYR A O 1
ATOM 1574 N N . SER A 1 195 ? -2.871 -10.038 3.093 1.00 95.44 195 SER A N 1
ATOM 1575 C CA . SER A 1 195 ? -3.930 -9.334 3.812 1.00 95.44 195 SER A CA 1
ATOM 1576 C C . SER A 1 195 ? -4.029 -7.904 3.317 1.00 95.44 195 SER A C 1
ATOM 1578 O O . SER A 1 195 ? -3.041 -7.322 2.879 1.00 95.44 195 SER A O 1
ATOM 1580 N N . GLY A 1 196 ? -5.223 -7.330 3.348 1.00 94.94 196 GLY A N 1
ATOM 1581 C CA . GLY A 1 196 ? -5.461 -6.024 2.761 1.00 94.94 196 GLY A CA 1
ATOM 1582 C C . GLY A 1 196 ? -6.829 -5.448 3.075 1.00 94.94 196 GLY A C 1
ATOM 1583 O O . GLY A 1 196 ? -7.629 -6.041 3.803 1.00 94.94 196 GLY A O 1
ATOM 1584 N N . LEU A 1 197 ? -7.085 -4.292 2.475 1.00 93.88 197 LEU A N 1
ATOM 1585 C CA . LEU A 1 197 ? -8.353 -3.577 2.530 1.00 93.88 197 LEU A CA 1
ATOM 1586 C C . LEU A 1 197 ? -8.849 -3.282 1.110 1.00 93.88 197 LEU A C 1
ATOM 1588 O O . LEU A 1 197 ? -8.070 -3.171 0.154 1.00 93.88 197 LEU A O 1
ATOM 1592 N N . ALA A 1 198 ? -10.164 -3.179 0.953 1.00 90.00 198 ALA A N 1
ATOM 1593 C CA . ALA A 1 198 ? -10.760 -2.675 -0.276 1.00 90.00 198 ALA A CA 1
ATOM 1594 C C . ALA A 1 198 ? -10.385 -1.197 -0.487 1.00 90.00 198 ALA A C 1
ATOM 1596 O O . ALA A 1 198 ? -10.467 -0.386 0.429 1.00 90.00 198 ALA A O 1
ATOM 1597 N N . TYR A 1 199 ? -9.955 -0.874 -1.709 1.00 81.12 199 TYR A N 1
ATOM 1598 C CA . TYR A 1 199 ? -9.704 0.502 -2.163 1.00 81.12 199 TYR A CA 1
ATOM 1599 C C . TYR A 1 199 ? -10.929 1.069 -2.896 1.00 81.12 199 TYR A C 1
ATOM 1601 O O . TYR A 1 199 ? -11.126 2.272 -2.974 1.00 81.12 199 TYR A O 1
ATOM 1609 N N . ASN A 1 200 ? -11.723 0.181 -3.503 1.00 86.38 200 ASN A N 1
ATOM 1610 C CA . ASN A 1 200 ? -13.060 0.413 -4.043 1.00 86.38 200 ASN A CA 1
ATOM 1611 C C . ASN A 1 200 ? -13.648 -0.948 -4.468 1.00 86.38 200 ASN A C 1
ATOM 1613 O O . ASN A 1 200 ? -13.071 -2.010 -4.224 1.00 86.38 200 ASN A O 1
ATOM 1617 N N . LYS A 1 201 ? -14.767 -0.933 -5.199 1.00 88.12 201 LYS A N 1
ATOM 1618 C CA . LYS A 1 201 ? -15.412 -2.145 -5.738 1.00 88.12 201 LYS A CA 1
ATOM 1619 C C . LYS A 1 201 ? -14.545 -2.997 -6.686 1.00 88.12 201 LYS A C 1
ATOM 1621 O O . LYS A 1 201 ? -14.867 -4.163 -6.906 1.00 88.12 201 LYS A O 1
ATOM 1626 N N . ASP A 1 202 ? -13.509 -2.423 -7.297 1.00 92.12 202 ASP A N 1
ATOM 1627 C CA . ASP A 1 202 ? -12.725 -3.046 -8.372 1.00 92.12 202 ASP A CA 1
ATOM 1628 C C . ASP A 1 202 ? -11.303 -3.430 -7.931 1.00 92.12 202 ASP A C 1
ATOM 1630 O O . ASP A 1 202 ? -10.710 -4.359 -8.498 1.00 92.12 202 ASP A O 1
ATOM 1634 N N . PHE A 1 203 ? -10.769 -2.784 -6.889 1.00 93.94 203 PHE A N 1
ATOM 1635 C CA . PHE A 1 203 ? -9.398 -2.969 -6.423 1.00 93.94 203 PHE A CA 1
ATOM 1636 C C . PHE A 1 203 ? -9.282 -3.100 -4.902 1.00 93.94 203 PHE A C 1
ATOM 1638 O O . PHE A 1 203 ? -10.044 -2.516 -4.135 1.00 93.94 203 PHE A O 1
ATOM 1645 N N . SER A 1 204 ? -8.254 -3.826 -4.478 1.00 94.25 204 SER A N 1
ATOM 1646 C CA . SER A 1 204 ? -7.789 -3.875 -3.094 1.00 94.25 204 SER A CA 1
ATOM 1647 C C . SER A 1 204 ? -6.318 -3.505 -3.033 1.00 94.25 204 SER A C 1
ATOM 1649 O O . SER A 1 204 ? -5.567 -3.731 -3.991 1.00 94.25 204 SER A O 1
ATOM 1651 N N . LEU A 1 205 ? -5.924 -2.973 -1.882 1.00 95.81 205 LEU A N 1
ATOM 1652 C CA . LEU A 1 205 ? -4.532 -2.842 -1.504 1.00 95.81 205 LEU A CA 1
ATOM 1653 C C . LEU A 1 205 ? -4.199 -3.949 -0.505 1.00 95.81 205 LEU A C 1
ATOM 1655 O O . LEU A 1 205 ? -4.897 -4.100 0.495 1.00 95.81 205 LEU A O 1
ATOM 1659 N N . PHE A 1 206 ? -3.165 -4.735 -0.781 1.00 96.00 206 PHE A N 1
ATOM 1660 C CA . PHE A 1 206 ? -2.772 -5.864 0.058 1.00 96.00 206 PHE A CA 1
ATOM 1661 C C . PHE A 1 206 ? -1.262 -5.923 0.256 1.00 96.00 206 PHE A C 1
ATOM 1663 O O . PHE A 1 206 ? -0.491 -5.498 -0.599 1.00 96.00 206 PHE A O 1
ATOM 1670 N N . THR A 1 207 ? -0.843 -6.497 1.373 1.00 97.38 207 THR A N 1
ATOM 1671 C CA . THR A 1 207 ? 0.548 -6.735 1.747 1.00 97.38 207 THR A CA 1
ATOM 1672 C C . THR A 1 207 ? 0.749 -8.201 2.123 1.00 97.38 207 THR A C 1
ATOM 1674 O O . THR A 1 207 ? -0.222 -8.934 2.338 1.00 97.38 207 THR A O 1
ATOM 1677 N N . ARG A 1 208 ? 2.005 -8.646 2.155 1.00 96.69 208 ARG A N 1
ATOM 1678 C CA . ARG A 1 208 ? 2.372 -9.986 2.621 1.00 96.69 208 ARG A CA 1
ATOM 1679 C C . ARG A 1 208 ? 2.431 -9.988 4.139 1.00 96.69 208 ARG A C 1
ATOM 1681 O O . ARG A 1 208 ? 2.944 -9.045 4.731 1.00 96.69 208 ARG A O 1
ATOM 1688 N N . VAL A 1 209 ? 1.931 -11.053 4.751 1.00 96.06 209 VAL A N 1
ATOM 1689 C CA . VAL A 1 209 ? 1.951 -11.221 6.206 1.00 96.06 209 VAL A CA 1
ATOM 1690 C C . VAL A 1 209 ? 2.505 -12.595 6.573 1.00 96.06 209 VAL A C 1
ATOM 1692 O O . VAL A 1 209 ? 2.256 -13.576 5.870 1.00 96.06 209 VAL A O 1
ATOM 1695 N N . ASP A 1 210 ? 3.263 -12.653 7.668 1.00 90.94 210 ASP A N 1
ATOM 1696 C CA . ASP A 1 210 ? 3.917 -13.886 8.131 1.00 90.94 210 ASP A CA 1
ATOM 1697 C C . ASP A 1 210 ? 2.931 -14.878 8.772 1.00 90.94 210 ASP A C 1
ATOM 1699 O O . ASP A 1 210 ? 3.147 -16.092 8.742 1.00 90.94 210 ASP A O 1
ATOM 1703 N N . ASP A 1 211 ? 1.836 -14.372 9.342 1.00 88.06 211 ASP A N 1
ATOM 1704 C CA . ASP A 1 211 ? 0.843 -15.181 10.043 1.00 88.06 211 ASP A CA 1
ATOM 1705 C C . ASP A 1 211 ? -0.170 -15.824 9.080 1.00 88.06 211 ASP A C 1
ATOM 1707 O O . ASP A 1 211 ? -0.386 -15.393 7.942 1.00 88.06 211 ASP A O 1
ATOM 1711 N N . SER A 1 212 ? -0.843 -16.882 9.545 1.00 84.31 212 SER A N 1
ATOM 1712 C CA . SER A 1 212 ? -1.929 -17.516 8.780 1.00 84.31 212 SER A CA 1
ATOM 1713 C C . SER A 1 212 ? -3.118 -16.582 8.561 1.00 84.31 212 SER A C 1
ATOM 1715 O O . SER A 1 212 ? -3.860 -16.763 7.597 1.00 84.31 212 SER A O 1
ATOM 1717 N N . PHE A 1 213 ? -3.283 -15.597 9.444 1.00 86.81 213 PHE A N 1
ATOM 1718 C CA . PHE A 1 213 ? -4.282 -14.549 9.347 1.00 86.81 213 PHE A CA 1
ATOM 1719 C C . PHE A 1 213 ? -3.766 -13.272 10.012 1.00 86.81 213 PHE A C 1
ATOM 1721 O O . PHE A 1 213 ? -3.301 -13.298 11.149 1.00 86.81 213 PHE A O 1
ATOM 1728 N N . VAL A 1 214 ? -3.904 -12.152 9.307 1.00 91.12 214 VAL A N 1
ATOM 1729 C CA . VAL A 1 214 ? -3.809 -10.808 9.885 1.00 91.12 214 VAL A CA 1
ATOM 1730 C C . VAL A 1 214 ? -4.968 -10.006 9.317 1.00 91.12 214 VAL A C 1
ATOM 1732 O O . VAL A 1 214 ? -5.016 -9.763 8.110 1.00 91.12 214 VAL A O 1
ATOM 1735 N N . GLY A 1 215 ? -5.920 -9.635 10.165 1.00 92.88 215 GLY A N 1
ATOM 1736 C CA . GLY A 1 215 ? -7.008 -8.740 9.796 1.00 92.88 215 GLY A CA 1
ATOM 1737 C C . GLY A 1 215 ? -6.569 -7.286 9.922 1.00 92.88 215 GLY A C 1
ATOM 1738 O O . GLY A 1 215 ? -5.860 -6.933 10.864 1.00 92.88 215 GLY A O 1
ATOM 1739 N N . PHE A 1 216 ? -7.013 -6.437 8.998 1.00 95.44 216 PHE A N 1
ATOM 1740 C CA . PHE A 1 216 ? -6.831 -4.988 9.099 1.00 95.44 216 PHE A CA 1
ATOM 1741 C C . PHE A 1 216 ? -8.172 -4.305 9.330 1.00 95.44 216 PHE A C 1
ATOM 1743 O O . PHE A 1 216 ? -9.178 -4.695 8.732 1.00 95.44 216 PHE A O 1
ATOM 1750 N N . LYS A 1 217 ? -8.179 -3.279 10.177 1.00 94.94 217 LYS A N 1
ATOM 1751 C CA . LYS A 1 217 ? -9.319 -2.381 10.373 1.00 94.94 217 LYS A CA 1
ATOM 1752 C C . LYS A 1 217 ? -8.896 -0.938 10.122 1.00 94.94 217 LYS A C 1
ATOM 1754 O O . LYS A 1 217 ? -7.719 -0.609 10.244 1.00 94.94 217 LYS A O 1
ATOM 1759 N N . LEU A 1 218 ? -9.860 -0.086 9.782 1.00 94.94 218 LEU A N 1
ATOM 1760 C CA . LEU A 1 218 ? -9.626 1.356 9.781 1.00 94.94 218 LEU A CA 1
ATOM 1761 C C . LEU A 1 218 ? -9.318 1.810 11.215 1.00 94.94 218 LEU A C 1
ATOM 1763 O O . LEU A 1 218 ? -9.835 1.232 12.174 1.00 94.94 218 LEU A O 1
ATOM 1767 N N . ASP A 1 219 ? -8.453 2.808 11.351 1.00 94.44 219 ASP A N 1
ATOM 1768 C CA . ASP A 1 219 ? -8.145 3.435 12.633 1.00 94.44 219 ASP A CA 1
ATOM 1769 C C . ASP A 1 219 ? -9.403 4.026 13.281 1.00 94.44 219 ASP A C 1
ATOM 1771 O O . ASP A 1 219 ? -10.272 4.582 12.605 1.00 94.44 219 ASP A O 1
ATOM 1775 N N . ASP A 1 220 ? -9.491 3.907 14.605 1.00 92.06 220 ASP A N 1
ATOM 1776 C CA . ASP A 1 220 ? -10.594 4.457 15.388 1.00 92.06 220 ASP A CA 1
ATOM 1777 C C . ASP A 1 220 ? -10.453 5.996 15.508 1.00 92.06 220 ASP A C 1
ATOM 1779 O O . ASP A 1 220 ? -9.327 6.509 15.497 1.00 92.06 220 ASP A O 1
ATOM 1783 N N . PRO A 1 221 ? -11.545 6.770 15.665 1.00 85.38 221 PRO A N 1
ATOM 1784 C CA . PRO A 1 221 ? -11.484 8.239 15.724 1.00 85.38 221 PRO A CA 1
ATOM 1785 C C . PRO A 1 221 ? -10.687 8.795 16.914 1.00 85.38 221 PRO A C 1
ATOM 1787 O O . PRO A 1 221 ? -10.300 9.957 16.926 1.00 85.38 221 PRO A O 1
ATOM 1790 N N . ASP A 1 222 ? -10.466 7.999 17.957 1.00 82.75 222 ASP A N 1
ATOM 1791 C CA . ASP A 1 222 ? -9.682 8.376 19.134 1.00 82.75 222 ASP A CA 1
ATOM 1792 C C . ASP A 1 222 ? -8.208 7.944 19.042 1.00 82.75 222 ASP A C 1
ATOM 1794 O O . ASP A 1 222 ? -7.450 8.099 20.010 1.00 82.75 222 ASP A O 1
ATOM 1798 N N . THR A 1 223 ? -7.783 7.442 17.878 1.00 81.69 223 THR A N 1
ATOM 1799 C CA . THR A 1 223 ? -6.411 7.000 17.629 1.00 81.69 223 THR A CA 1
ATOM 1800 C C . THR A 1 223 ? -5.426 8.146 17.853 1.00 81.69 223 THR A C 1
ATOM 1802 O O . THR A 1 223 ? -5.432 9.167 17.169 1.00 81.69 223 THR A O 1
ATOM 1805 N N . LYS A 1 224 ? -4.525 7.967 18.825 1.00 78.12 224 LYS A N 1
ATOM 1806 C CA . LYS A 1 224 ? -3.460 8.925 19.157 1.00 78.12 224 LYS A CA 1
ATOM 1807 C C . LYS A 1 224 ? -2.207 8.638 18.334 1.00 78.12 224 LYS A C 1
ATOM 1809 O O . LYS A 1 224 ? -1.181 8.252 18.892 1.00 78.12 224 LYS A O 1
ATOM 1814 N N . ASN A 1 225 ? -2.305 8.790 17.020 1.00 77.50 225 ASN A N 1
ATOM 1815 C CA . ASN A 1 225 ? -1.171 8.682 16.108 1.00 77.50 225 ASN A CA 1
ATOM 1816 C C . ASN A 1 225 ? -0.891 10.071 15.521 1.00 77.50 225 ASN A C 1
ATOM 1818 O O . ASN A 1 225 ? -1.810 10.756 15.086 1.00 77.50 225 ASN A O 1
ATOM 1822 N N . ASP A 1 226 ? 0.365 10.512 15.551 1.00 79.25 226 ASP A N 1
ATOM 1823 C CA . ASP A 1 226 ? 0.769 11.839 15.071 1.00 79.25 226 ASP A CA 1
ATOM 1824 C C . ASP A 1 226 ? 0.606 12.005 13.555 1.00 79.25 226 ASP A C 1
ATOM 1826 O O . ASP A 1 226 ? 0.584 13.130 13.060 1.00 79.25 226 ASP A O 1
ATOM 1830 N N . LYS A 1 227 ? 0.449 10.892 12.834 1.00 78.56 227 LYS A N 1
ATOM 1831 C CA . LYS A 1 227 ? 0.174 10.851 11.395 1.00 78.56 227 LYS A CA 1
ATOM 1832 C C . LYS A 1 227 ? -1.314 10.871 11.060 1.00 78.56 227 LYS A C 1
ATOM 1834 O O . LYS A 1 227 ? -1.642 10.861 9.883 1.00 78.56 227 LYS A O 1
ATOM 1839 N N . VAL A 1 228 ? -2.206 10.852 12.049 1.00 80.19 228 VAL A N 1
ATOM 1840 C CA . VAL A 1 228 ? -3.655 10.846 11.828 1.00 80.19 228 VAL A CA 1
ATOM 1841 C C . VAL A 1 228 ? -4.203 12.265 11.938 1.00 80.19 228 VAL A C 1
ATOM 1843 O O . VAL A 1 228 ? -4.066 12.925 12.969 1.00 80.19 228 VAL A O 1
ATOM 1846 N N . THR A 1 229 ? -4.863 12.715 10.878 1.00 81.06 229 THR A N 1
ATOM 1847 C CA . THR A 1 229 ? -5.677 13.928 10.850 1.00 81.06 229 THR A CA 1
ATOM 1848 C C . THR A 1 229 ? -7.144 13.532 10.744 1.00 81.06 229 THR A C 1
ATOM 1850 O O . THR A 1 229 ? -7.504 12.645 9.980 1.00 81.06 229 THR A O 1
ATOM 1853 N N . ILE A 1 230 ? -7.999 14.164 11.548 1.00 78.81 230 ILE A N 1
ATOM 1854 C CA . ILE A 1 230 ? -9.441 13.895 11.556 1.00 78.81 230 ILE A CA 1
ATOM 1855 C C . ILE A 1 230 ? -10.136 15.130 11.008 1.00 78.81 230 ILE A C 1
ATOM 1857 O O . ILE A 1 230 ? -10.133 16.179 11.662 1.00 78.81 230 ILE A O 1
ATOM 1861 N N . GLU A 1 231 ? -10.748 15.003 9.837 1.00 70.94 231 GLU A N 1
ATOM 1862 C CA . GLU A 1 231 ? -11.601 16.048 9.292 1.00 70.94 231 GLU A CA 1
ATOM 1863 C C . GLU A 1 231 ? -13.048 15.841 9.762 1.00 70.94 231 GLU A C 1
ATOM 1865 O O . GLU A 1 231 ? -13.733 14.877 9.421 1.00 70.94 231 GLU A O 1
ATOM 1870 N N . GLY A 1 232 ? -13.525 16.762 10.603 1.00 54.06 232 GLY A N 1
ATOM 1871 C CA . GLY A 1 232 ? -14.939 16.855 10.962 1.00 54.06 232 GLY A CA 1
ATOM 1872 C C . GLY A 1 232 ? -15.681 17.713 9.940 1.00 54.06 232 GLY A C 1
ATOM 1873 O O . GLY A 1 232 ? -15.265 18.845 9.689 1.00 54.06 232 GLY A O 1
ATOM 1874 N N . LYS A 1 233 ? -16.771 17.194 9.367 1.00 48.22 233 LYS A N 1
ATOM 1875 C CA . LYS A 1 233 ? -17.702 17.989 8.548 1.00 48.22 233 LYS A CA 1
ATOM 1876 C C . LYS A 1 233 ? -18.525 18.965 9.386 1.00 48.22 233 LYS A C 1
ATOM 1878 O O . LYS A 1 233 ? -18.929 18.595 10.511 1.00 48.22 233 LYS A O 1
#

Nearest PDB structures (foldseek):
  8u2a-assembly1_A  TM=1.690E-01  e=9.247E-01  Clostridium perfringens ATCC 13124
  5lqw-assembly1_X  TM=1.514E-01  e=3.952E-01  Saccharomyces cerevisiae
  9c82-assembly1_A  TM=1.689E-01  e=2.052E+00  Homo sapiens

Solvent-accessible surface area (backbone atoms only — not comparable to full-atom values): 13570 Å² total; per-residue (Å²): 144,88,84,80,80,74,66,66,69,62,61,62,66,65,61,68,72,71,74,80,80,82,87,80,89,75,94,68,91,66,79,74,73,75,68,67,86,67,79,57,79,86,80,57,58,80,86,65,33,43,37,41,74,57,46,42,65,74,43,37,56,35,37,31,30,49,63,77,68,50,63,78,35,48,43,54,34,42,37,39,33,54,96,64,29,37,34,42,35,30,73,42,71,78,42,37,47,54,78,52,68,86,44,54,70,70,52,47,54,50,48,47,67,75,44,30,38,30,36,38,38,24,41,44,36,35,42,34,37,52,42,100,81,69,79,44,60,53,36,40,31,39,32,29,56,79,11,42,36,37,40,52,43,72,73,42,62,48,99,87,67,47,73,72,44,77,46,77,50,77,45,82,37,75,49,79,76,50,48,37,43,84,47,62,48,71,49,73,57,89,93,45,27,35,26,26,34,27,51,51,98,65,28,19,40,33,29,73,45,94,49,96,71,61,47,47,35,79,52,57,89,83,59,92,45,95,48,56,44,77,59,82,133

pLDDT: mean 84.77, std 15.63, range [45.84, 98.31]